Protein AF-A0A3B1IM05-F1 (afdb_monomer)

InterPro domains:
  IPR001400 Somatotropin/prolactin [PF00103] (15-111)
  IPR001400 Somatotropin/prolactin [PR00836] (66-79)
  IPR001400 Somatotropin/prolactin [PR00836] (88-106)
  IPR001400 Somatotropin/prolactin [PR00836] (157-173)
  IPR001400 Somatotropin/prolactin [PTHR11417] (13-173)
  IPR009079 Four-helical cytokine-like, core [G3DSA:1.20.1250.10] (10-176)
  IPR009079 Four-helical cytokine-like, core [SSF47266] (5-173)
  IPR018116 Somatotropin hormone, conserved site [PS00266] (66-99)

Foldseek 3Di:
DVVVVVVVVVVVVVVLVVVLVVLVVVLVVLLVVLLVVLVVLLVVLLVPDDPVRNVVLVVCQVPDDALLNPQDADQDPVSLVVDDPLRLLLSLLVLLVLCLVLCCLRPVNPPNNVSSVVSSVSSVVSNVSVVPDDDDPPPSPDDDPSPRPVPLVVPDDDSSSSNNNSSSSSNCCSVGGNVSD

Organism: Astyanax mexicanus (NCBI:txid7994)

Nearest PDB structures (foldseek):
  5gw9-assembly1_A  TM=5.524E-01  e=8.030E-02  Homo sapiens
  1emr-assembly1_A  TM=4.635E-01  e=9.723E-02  Homo sapiens
  1pvh-assembly2_D  TM=4.546E-01  e=8.030E-02  Homo sapiens
  1lki-assembly1_A  TM=4.323E-01  e=1.426E-01  Mus musculus
  1bgc-assembly1_A  TM=3.630E-01  e=1.495E-01  Bos taurus

Radius of gyration: 19.72 Å; Cα contacts (8 Å, |Δi|>4): 119; chains: 1; bounding box: 47×28×65 Å

Sequence (181 aa):
MLLSVVVATLYVSQGSTSENQRLFNNAVIRVQHLHQLAAKMITEFEERLLPDERRQLSKIFPLSFCNSDSIEAPTGKDETQKSSVLQLLYISYRLIESWEHPSRNLGNLNQITEKLADLKLGISVLIDGCQDGQLTVNDVNDSLPLPFEDFYQTLGGKHLRKSFRLLACFQKDEATRWKPI

Structure (mmCIF, N/CA/C/O backbone):
data_AF-A0A3B1IM05-F1
#
_entry.id   AF-A0A3B1IM05-F1
#
loop_
_atom_site.group_PDB
_atom_site.id
_atom_site.type_symbol
_atom_site.label_atom_id
_atom_site.label_alt_id
_atom_site.label_comp_id
_atom_site.label_asym_id
_atom_site.label_entity_id
_atom_site.label_seq_id
_atom_site.pdbx_PDB_ins_code
_atom_site.Cartn_x
_atom_site.Cartn_y
_atom_site.Cartn_z
_atom_site.occupancy
_atom_site.B_iso_or_equiv
_atom_site.auth_seq_id
_atom_site.auth_comp_id
_atom_site.auth_asym_id
_atom_site.auth_atom_id
_atom_site.pdbx_PDB_model_num
ATOM 1 N N . MET A 1 1 ? 25.075 -3.605 -42.545 1.00 53.75 1 MET A N 1
ATOM 2 C CA . MET A 1 1 ? 25.161 -4.445 -41.330 1.00 53.75 1 MET A CA 1
ATOM 3 C C . MET A 1 1 ? 25.240 -3.584 -40.069 1.00 53.75 1 MET A C 1
ATOM 5 O O . MET A 1 1 ? 24.251 -3.541 -39.359 1.00 53.75 1 MET A O 1
ATOM 9 N N . LEU A 1 2 ? 26.320 -2.826 -39.822 1.00 39.31 2 LEU A N 1
ATOM 10 C CA . LEU A 1 2 ? 26.485 -2.026 -38.586 1.00 39.31 2 LEU A CA 1
ATOM 11 C C . LEU A 1 2 ? 25.409 -0.940 -38.372 1.00 39.31 2 LEU A C 1
ATOM 13 O O . LEU A 1 2 ? 24.848 -0.856 -37.288 1.00 39.31 2 LEU A O 1
ATOM 17 N N . LEU A 1 3 ? 25.047 -0.173 -39.408 1.00 38.47 3 LEU A N 1
ATOM 18 C CA . LEU A 1 3 ? 23.969 0.829 -39.321 1.00 38.47 3 LEU A CA 1
ATOM 19 C C . LEU A 1 3 ? 22.598 0.213 -38.994 1.00 38.47 3 LEU A C 1
ATOM 21 O O . LEU A 1 3 ? 21.836 0.784 -38.225 1.00 38.47 3 LEU A O 1
ATOM 25 N N . SER A 1 4 ? 22.299 -0.967 -39.541 1.00 43.53 4 SER A N 1
ATOM 26 C CA . SER A 1 4 ? 21.036 -1.676 -39.299 1.00 43.53 4 SER A CA 1
ATOM 27 C C . SER A 1 4 ? 20.938 -2.189 -37.861 1.00 43.53 4 SER A C 1
ATOM 29 O O . SER A 1 4 ? 19.866 -2.136 -37.272 1.00 43.53 4 SER A O 1
ATOM 31 N N . VAL A 1 5 ? 22.061 -2.631 -37.286 1.00 44.84 5 VAL A N 1
ATOM 32 C CA . VAL A 1 5 ? 22.140 -3.064 -35.884 1.00 44.84 5 VAL A CA 1
ATOM 33 C C . VAL A 1 5 ? 21.990 -1.871 -34.942 1.00 44.84 5 VAL A C 1
ATOM 35 O O . VAL A 1 5 ? 21.213 -1.959 -34.003 1.00 44.84 5 VAL A O 1
ATOM 38 N N . VAL A 1 6 ? 22.640 -0.736 -35.229 1.00 48.06 6 VAL A N 1
ATOM 39 C CA . VAL A 1 6 ? 22.535 0.483 -34.404 1.00 48.06 6 VAL A CA 1
ATOM 40 C C . VAL A 1 6 ? 21.110 1.043 -34.404 1.00 48.06 6 VAL A C 1
ATOM 42 O O . VAL A 1 6 ? 20.571 1.374 -33.348 1.00 48.06 6 VAL A O 1
ATOM 45 N N . VAL A 1 7 ? 20.462 1.099 -35.570 1.00 54.84 7 VAL A N 1
ATOM 46 C CA . VAL A 1 7 ? 19.061 1.530 -35.678 1.00 54.84 7 VAL A CA 1
ATOM 47 C C . VAL A 1 7 ? 18.142 0.552 -34.944 1.00 54.84 7 VAL A C 1
ATOM 49 O O . VAL A 1 7 ? 17.298 0.996 -34.173 1.00 54.84 7 VAL A O 1
ATOM 52 N N . ALA A 1 8 ? 18.343 -0.762 -35.088 1.00 46.97 8 ALA A N 1
ATOM 53 C CA . ALA A 1 8 ? 17.577 -1.757 -34.339 1.00 46.97 8 ALA A CA 1
ATOM 54 C C . ALA A 1 8 ? 17.760 -1.603 -32.820 1.00 46.97 8 ALA A C 1
ATOM 56 O O . ALA A 1 8 ? 16.773 -1.611 -32.094 1.00 46.97 8 ALA A O 1
ATOM 57 N N . THR A 1 9 ? 18.982 -1.371 -32.331 1.00 50.50 9 THR A N 1
ATOM 58 C CA . THR A 1 9 ? 19.233 -1.151 -30.897 1.00 50.50 9 THR A CA 1
ATOM 59 C C . THR A 1 9 ? 18.612 0.141 -30.369 1.00 50.50 9 THR A C 1
ATOM 61 O O . THR A 1 9 ? 18.147 0.152 -29.236 1.00 50.50 9 THR A O 1
ATOM 64 N N . LEU A 1 10 ? 18.550 1.207 -31.177 1.00 49.03 10 LEU A N 1
ATOM 65 C CA . LEU A 1 10 ? 17.905 2.470 -30.796 1.00 49.03 10 LEU A CA 1
ATOM 66 C C . LEU A 1 10 ? 16.374 2.358 -30.786 1.00 49.03 10 LEU A C 1
ATOM 68 O O . LEU A 1 10 ? 15.727 2.874 -29.882 1.00 49.03 10 LEU A O 1
ATOM 72 N N . TYR A 1 11 ? 15.785 1.650 -31.753 1.00 50.34 11 TYR A N 1
ATOM 73 C CA . TYR A 1 11 ? 14.345 1.374 -31.754 1.00 50.34 11 TYR A CA 1
ATOM 74 C C . TYR A 1 11 ? 13.941 0.454 -30.599 1.00 50.34 11 TYR A C 1
ATOM 76 O O . TYR A 1 11 ? 12.918 0.688 -29.959 1.00 50.34 11 TYR A O 1
ATOM 84 N N . VAL A 1 12 ? 14.752 -0.566 -30.303 1.00 57.84 12 VAL A N 1
ATOM 85 C CA . VAL A 1 12 ? 14.528 -1.475 -29.172 1.00 57.84 12 VAL A CA 1
ATOM 86 C C . VAL A 1 12 ? 14.681 -0.740 -27.840 1.00 57.84 12 VAL A C 1
ATOM 88 O O . VAL A 1 12 ? 13.836 -0.917 -26.969 1.00 57.84 12 VAL A O 1
ATOM 91 N N . SER A 1 13 ? 15.682 0.135 -27.684 1.00 58.09 13 SER A N 1
ATOM 92 C CA . SER A 1 13 ? 15.862 0.913 -26.449 1.00 58.09 13 SER A CA 1
ATOM 93 C C . SER A 1 13 ? 14.777 1.976 -26.249 1.00 58.09 13 SER A C 1
ATOM 95 O O . SER A 1 13 ? 14.333 2.210 -25.125 1.00 58.09 13 SER A O 1
ATOM 97 N N . GLN A 1 14 ? 14.292 2.598 -27.326 1.00 59.00 14 GLN A N 1
ATOM 98 C CA . GLN A 1 14 ? 13.177 3.543 -27.262 1.00 59.00 14 GLN A CA 1
ATOM 99 C C . GLN A 1 14 ? 11.843 2.827 -26.978 1.00 59.00 14 GLN A C 1
ATOM 101 O O . GLN A 1 14 ? 11.026 3.332 -26.205 1.00 59.00 14 GLN A O 1
ATOM 106 N N . GLY A 1 15 ? 11.649 1.628 -27.541 1.00 60.12 15 GLY A N 1
ATOM 107 C CA . GLY A 1 15 ? 10.513 0.750 -27.254 1.00 60.12 15 GLY A CA 1
ATOM 108 C C . GLY A 1 15 ? 10.487 0.265 -25.802 1.00 60.12 15 GLY A C 1
ATOM 109 O O . GLY A 1 15 ? 9.459 0.404 -25.141 1.00 60.12 15 GLY A O 1
ATOM 110 N N . SER A 1 16 ? 11.622 -0.208 -25.272 1.00 60.66 16 SER A N 1
ATOM 111 C CA . SER A 1 16 ? 11.729 -0.658 -23.876 1.00 60.66 16 SER A CA 1
ATOM 112 C C . SER A 1 16 ? 11.541 0.490 -22.879 1.00 60.66 16 SER A C 1
ATOM 114 O O . SER A 1 16 ? 10.850 0.332 -21.875 1.00 60.66 16 SER A O 1
ATOM 116 N N . THR A 1 17 ? 12.060 1.684 -23.187 1.00 65.50 17 THR A N 1
ATOM 117 C CA . THR A 1 17 ? 11.857 2.885 -22.357 1.00 65.50 17 THR A CA 1
ATOM 118 C C . THR A 1 17 ? 10.376 3.283 -22.301 1.00 65.50 17 THR A C 1
ATOM 120 O O . THR A 1 17 ? 9.851 3.571 -21.224 1.00 65.50 17 THR A O 1
ATOM 123 N N . SER A 1 18 ? 9.674 3.248 -23.440 1.00 74.56 18 SER A N 1
ATOM 124 C CA . SER A 1 18 ? 8.236 3.544 -23.507 1.00 74.56 18 SER A CA 1
ATOM 125 C C . SER A 1 18 ? 7.380 2.497 -22.786 1.00 74.56 18 SER A C 1
ATOM 127 O O . SER A 1 18 ? 6.341 2.838 -22.217 1.00 74.56 18 SER A O 1
ATOM 129 N N . GLU A 1 19 ? 7.776 1.226 -22.824 1.00 79.81 19 GLU A N 1
ATOM 130 C CA . GLU A 1 19 ? 7.061 0.142 -22.153 1.00 79.81 19 GLU A CA 1
ATOM 131 C C . GLU A 1 19 ? 7.246 0.180 -20.633 1.00 79.81 19 GLU A C 1
ATOM 133 O O . GLU A 1 19 ? 6.253 0.127 -19.904 1.00 79.81 19 GLU A O 1
ATOM 138 N N . ASN A 1 20 ? 8.475 0.382 -20.155 1.00 78.62 20 ASN A N 1
ATOM 139 C CA . ASN A 1 20 ? 8.764 0.554 -18.732 1.00 78.62 20 ASN A CA 1
ATOM 140 C C . ASN A 1 20 ? 7.993 1.745 -18.156 1.00 78.62 20 ASN A C 1
ATOM 142 O O . ASN A 1 20 ? 7.348 1.617 -17.119 1.00 78.62 20 ASN A O 1
ATOM 146 N N . GLN A 1 21 ? 7.955 2.879 -18.862 1.00 82.75 21 GLN A N 1
ATOM 147 C CA . GLN A 1 21 ? 7.167 4.039 -18.438 1.00 82.75 21 GLN A CA 1
ATOM 148 C C . GLN A 1 21 ? 5.666 3.717 -18.318 1.00 82.75 21 GLN A C 1
ATOM 150 O O . GLN A 1 21 ? 5.006 4.157 -17.376 1.00 82.75 21 GLN A O 1
ATOM 155 N N . ARG A 1 22 ? 5.112 2.924 -19.244 1.00 87.56 22 ARG A N 1
ATOM 156 C CA . ARG A 1 22 ? 3.717 2.465 -19.170 1.00 87.56 22 ARG A CA 1
ATOM 157 C C . ARG A 1 22 ? 3.486 1.557 -17.959 1.00 87.56 22 ARG A C 1
ATOM 159 O O . ARG A 1 22 ? 2.476 1.714 -17.277 1.00 87.56 22 ARG A O 1
ATOM 166 N N . LEU A 1 23 ? 4.400 0.627 -17.690 1.00 86.75 23 LEU A N 1
ATOM 167 C CA . LEU A 1 23 ? 4.325 -0.274 -16.537 1.00 86.75 23 LEU A CA 1
ATOM 168 C C . LEU A 1 23 ? 4.406 0.495 -15.210 1.00 86.75 23 LEU A C 1
ATOM 170 O O . LEU A 1 23 ? 3.589 0.246 -14.325 1.00 86.75 23 LEU A O 1
ATOM 174 N N . PHE A 1 24 ? 5.296 1.486 -15.109 1.00 86.00 24 PHE A N 1
ATOM 175 C CA . PHE A 1 24 ? 5.368 2.399 -13.964 1.00 86.00 24 PHE A CA 1
ATOM 176 C C . PHE A 1 24 ? 4.048 3.144 -13.755 1.00 86.00 24 PHE A C 1
ATOM 178 O O . PHE A 1 24 ? 3.482 3.096 -12.667 1.00 86.00 24 PHE A O 1
ATOM 185 N N . ASN A 1 25 ? 3.493 3.754 -14.806 1.00 86.94 25 ASN A N 1
ATOM 186 C CA . ASN A 1 25 ? 2.205 4.447 -14.709 1.00 86.94 25 ASN A CA 1
ATOM 187 C C . ASN A 1 25 ? 1.072 3.512 -14.252 1.00 86.94 25 ASN A C 1
ATOM 189 O O . ASN A 1 25 ? 0.220 3.907 -13.458 1.00 86.94 25 ASN A O 1
ATOM 193 N N . ASN A 1 26 ? 1.063 2.263 -14.720 1.00 89.31 26 ASN A N 1
ATOM 194 C CA . ASN A 1 26 ? 0.088 1.272 -14.271 1.00 89.31 26 ASN A CA 1
ATOM 195 C C . ASN A 1 26 ? 0.264 0.934 -12.782 1.00 89.31 26 ASN A C 1
ATOM 197 O O . ASN A 1 26 ? -0.736 0.822 -12.072 1.00 89.31 26 ASN A O 1
ATOM 201 N N . ALA A 1 27 ? 1.503 0.794 -12.303 1.00 87.56 27 ALA A N 1
ATOM 202 C CA . ALA A 1 27 ? 1.796 0.572 -10.888 1.00 87.56 27 ALA A CA 1
ATOM 203 C C . ALA A 1 27 ? 1.311 1.749 -10.022 1.00 87.56 27 ALA A C 1
ATOM 205 O O . ALA A 1 27 ? 0.588 1.520 -9.052 1.00 87.56 27 ALA A O 1
ATOM 206 N N . VAL A 1 28 ? 1.584 2.993 -10.438 1.00 85.81 28 VAL A N 1
ATOM 207 C CA . VAL A 1 28 ? 1.085 4.219 -9.784 1.00 85.81 28 VAL A CA 1
ATOM 208 C C . VAL A 1 28 ? -0.438 4.194 -9.656 1.00 85.81 28 VAL A C 1
ATOM 210 O O . VAL A 1 28 ? -0.983 4.401 -8.574 1.00 85.81 28 VAL A O 1
ATOM 213 N N . ILE A 1 29 ? -1.152 3.910 -10.750 1.00 87.38 29 ILE A N 1
ATOM 214 C CA . ILE A 1 29 ? -2.623 3.871 -10.754 1.00 87.38 29 ILE A CA 1
ATOM 215 C C . ILE A 1 29 ? -3.147 2.791 -9.793 1.00 87.38 29 ILE A C 1
ATOM 217 O O . ILE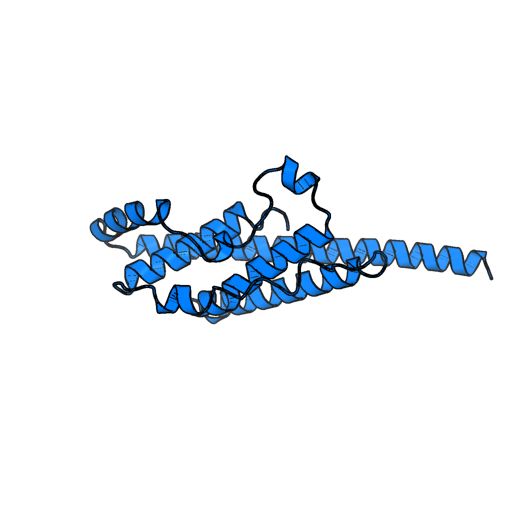 A 1 29 ? -4.119 3.010 -9.068 1.00 87.38 29 ILE A O 1
ATOM 221 N N . ARG A 1 30 ? -2.505 1.618 -9.756 1.00 88.38 30 ARG A N 1
ATOM 222 C CA . ARG A 1 30 ? -2.880 0.515 -8.855 1.00 88.38 30 ARG A CA 1
ATOM 223 C C . ARG A 1 30 ? -2.686 0.893 -7.385 1.00 88.38 30 ARG A C 1
ATOM 225 O O . ARG A 1 30 ? -3.593 0.650 -6.589 1.00 88.38 30 ARG A O 1
ATOM 232 N N . VAL A 1 31 ? -1.570 1.540 -7.048 1.00 85.75 31 VAL A N 1
ATOM 233 C CA . VAL A 1 31 ? -1.307 2.095 -5.708 1.00 85.75 31 VAL A CA 1
ATOM 234 C C . VAL A 1 31 ? -2.352 3.146 -5.342 1.00 85.75 31 VAL A C 1
ATOM 236 O O . VAL A 1 31 ? -2.938 3.088 -4.267 1.00 85.75 31 VAL A O 1
ATOM 239 N N . GLN A 1 32 ? -2.679 4.065 -6.252 1.00 84.50 32 GLN A N 1
ATOM 240 C CA . GLN A 1 32 ? -3.711 5.078 -6.004 1.00 84.50 32 GLN A CA 1
ATOM 241 C C . GLN A 1 32 ? -5.081 4.456 -5.702 1.00 84.50 32 GLN A C 1
ATOM 243 O O . GLN A 1 32 ? -5.783 4.912 -4.797 1.00 84.50 32 GLN A O 1
ATOM 248 N N . HIS A 1 33 ? -5.463 3.395 -6.417 1.00 86.88 33 HIS A N 1
ATOM 249 C CA . HIS A 1 33 ? -6.698 2.666 -6.127 1.00 86.88 33 HIS A CA 1
ATOM 250 C C . HIS A 1 33 ? -6.670 1.978 -4.757 1.00 86.88 33 HIS A C 1
ATOM 252 O O . HIS A 1 33 ? -7.685 1.978 -4.058 1.00 86.88 33 HIS A O 1
ATOM 258 N N . LEU A 1 34 ? -5.536 1.393 -4.368 1.00 86.19 34 LEU A N 1
ATOM 259 C CA . LEU A 1 34 ? -5.364 0.780 -3.052 1.00 86.19 34 LEU A CA 1
ATOM 260 C C . LEU A 1 34 ? -5.444 1.827 -1.931 1.00 86.19 34 LEU A C 1
ATOM 262 O O . LEU A 1 34 ? -6.204 1.636 -0.981 1.00 86.19 34 LEU A O 1
ATOM 266 N N . HIS A 1 35 ? -4.816 2.989 -2.113 1.00 84.12 35 HIS A N 1
ATOM 267 C CA . HIS A 1 35 ? -4.911 4.124 -1.197 1.00 84.12 35 HIS A CA 1
ATOM 268 C C . HIS A 1 35 ? -6.359 4.597 -0.992 1.00 84.12 35 HIS A C 1
ATOM 270 O O . HIS A 1 35 ? -6.818 4.766 0.142 1.00 84.12 35 HIS A O 1
ATOM 276 N N . GLN A 1 36 ? -7.112 4.775 -2.083 1.00 85.81 36 GLN A N 1
ATOM 277 C CA . GLN A 1 36 ? -8.528 5.154 -2.019 1.00 85.81 36 GLN A CA 1
ATOM 278 C C . GLN A 1 36 ? -9.369 4.093 -1.301 1.00 85.81 36 GLN A C 1
ATOM 280 O O . GLN A 1 36 ? -10.239 4.428 -0.494 1.00 85.81 36 GLN A O 1
ATOM 285 N N . LEU A 1 37 ? -9.099 2.812 -1.565 1.00 86.69 37 LEU A N 1
ATOM 286 C CA . LEU A 1 37 ? -9.786 1.705 -0.910 1.00 86.69 37 LEU A CA 1
ATOM 287 C C . LEU A 1 37 ? -9.478 1.670 0.594 1.00 86.69 37 LEU A C 1
ATOM 289 O O . LEU A 1 37 ? -10.399 1.518 1.393 1.00 86.69 37 LEU A O 1
ATOM 293 N N . ALA A 1 38 ? -8.219 1.869 0.991 1.00 83.56 38 ALA A N 1
ATOM 294 C CA . ALA A 1 38 ? -7.799 1.942 2.389 1.00 83.56 38 ALA A CA 1
ATOM 295 C C . ALA A 1 38 ? -8.518 3.066 3.144 1.00 83.56 38 ALA A C 1
ATOM 297 O O . ALA A 1 38 ? -9.098 2.826 4.206 1.00 83.56 38 ALA A O 1
ATOM 298 N N . ALA A 1 39 ? -8.539 4.271 2.563 1.00 84.50 39 ALA A N 1
ATOM 299 C CA . ALA A 1 39 ? -9.241 5.424 3.119 1.00 84.50 39 ALA A CA 1
ATOM 300 C C . ALA A 1 39 ? -10.748 5.158 3.267 1.00 84.50 39 ALA A C 1
ATOM 302 O O . ALA A 1 39 ? -11.329 5.425 4.315 1.00 84.50 39 ALA A O 1
ATOM 303 N N . LYS A 1 40 ? -11.378 4.559 2.252 1.00 86.69 40 LYS A N 1
ATOM 304 C CA . LYS A 1 40 ? -12.796 4.191 2.314 1.00 86.69 40 LYS A CA 1
ATOM 305 C C . LYS A 1 40 ? -13.079 3.191 3.439 1.00 86.69 40 LYS A C 1
ATOM 307 O O . LYS A 1 40 ? -14.009 3.390 4.214 1.00 86.69 40 LYS A O 1
ATOM 312 N N . MET A 1 41 ? -12.268 2.141 3.564 1.00 84.81 41 MET A N 1
ATOM 313 C CA . MET A 1 41 ? -12.489 1.093 4.563 1.00 84.81 41 MET A CA 1
ATOM 314 C C . MET A 1 41 ? -12.343 1.583 6.001 1.00 84.81 41 MET A C 1
ATOM 316 O O . MET A 1 41 ? -13.119 1.163 6.859 1.00 84.81 41 MET A O 1
ATOM 320 N N . ILE A 1 42 ? -11.357 2.441 6.287 1.00 83.44 42 ILE A N 1
ATOM 321 C CA . ILE A 1 42 ? -11.209 2.995 7.637 1.00 83.44 42 ILE A CA 1
ATOM 322 C C . ILE A 1 42 ? -12.387 3.918 7.967 1.00 83.44 42 ILE A C 1
ATOM 324 O O . ILE A 1 42 ? -12.929 3.822 9.063 1.00 83.44 42 ILE A O 1
ATOM 328 N N . THR A 1 43 ? -12.854 4.731 7.011 1.00 86.62 43 THR A N 1
ATOM 329 C CA . THR A 1 43 ? -14.028 5.592 7.199 1.00 86.62 43 THR A CA 1
ATOM 330 C C . THR A 1 43 ? -15.283 4.762 7.473 1.00 86.62 43 THR A C 1
ATOM 332 O O . THR A 1 43 ? -15.928 4.967 8.497 1.00 86.62 43 THR A O 1
ATOM 335 N N . GLU A 1 44 ? -15.576 3.753 6.646 1.00 87.50 44 GLU A N 1
ATOM 336 C CA . GLU A 1 44 ? -16.719 2.844 6.845 1.00 87.50 44 GLU A CA 1
ATOM 337 C C . GLU A 1 44 ? -16.615 2.035 8.149 1.00 87.50 44 GLU A C 1
ATOM 339 O O . GLU A 1 44 ? -17.617 1.634 8.749 1.00 87.50 44 GLU A O 1
ATOM 344 N N . PHE A 1 45 ? -15.398 1.727 8.600 1.00 85.38 45 PHE A N 1
ATOM 345 C CA . PHE A 1 45 ? -15.185 1.103 9.899 1.00 85.38 45 PHE A CA 1
ATOM 346 C C . PHE A 1 45 ? -15.515 2.075 11.033 1.00 85.38 45 PHE A C 1
ATOM 348 O O . PHE A 1 45 ? -16.284 1.716 11.921 1.00 85.38 45 PHE A O 1
ATOM 355 N N . GLU A 1 46 ? -14.988 3.300 10.992 1.00 85.62 46 GLU A N 1
ATOM 356 C CA . GLU A 1 46 ? -15.207 4.313 12.024 1.00 85.62 46 GLU A CA 1
ATOM 357 C C . GLU A 1 46 ? -16.663 4.776 12.139 1.00 85.62 46 GLU A C 1
ATOM 359 O O . GLU A 1 46 ? -17.118 5.073 13.243 1.00 85.62 46 GLU A O 1
ATOM 364 N N . GLU A 1 47 ? -17.402 4.823 11.031 1.00 89.50 47 GLU A N 1
ATOM 365 C CA . GLU A 1 47 ? -18.829 5.172 11.008 1.00 89.50 47 GLU A CA 1
ATOM 366 C C . GLU A 1 47 ? -19.714 4.138 11.713 1.00 89.50 47 GLU A C 1
ATOM 368 O O . GLU A 1 47 ? -20.785 4.479 12.212 1.00 89.50 47 GLU A O 1
ATOM 373 N N . ARG A 1 48 ? -19.263 2.881 11.797 1.00 87.50 48 ARG A N 1
ATOM 374 C CA . ARG A 1 48 ? -19.976 1.801 12.498 1.00 87.50 48 ARG A CA 1
ATOM 375 C C . ARG A 1 48 ? -19.665 1.735 13.993 1.00 87.50 48 ARG A C 1
ATOM 377 O O . ARG A 1 48 ? -20.308 0.964 14.702 1.00 87.50 48 ARG A O 1
ATOM 384 N N . LEU A 1 49 ? -18.681 2.498 14.469 1.00 86.75 49 LEU A N 1
ATOM 385 C CA . LEU A 1 49 ? -18.281 2.504 15.874 1.00 86.75 49 LEU A CA 1
ATOM 386 C C . LEU A 1 49 ? -19.256 3.305 16.731 1.00 86.75 49 LEU A C 1
ATOM 388 O O . LEU A 1 49 ? -19.680 4.403 16.363 1.00 86.75 49 LEU A O 1
ATOM 392 N N . LEU A 1 50 ? -19.509 2.821 17.947 1.00 89.50 50 LEU A N 1
ATOM 393 C CA . LEU A 1 50 ? -20.136 3.649 18.972 1.00 89.50 50 LEU A CA 1
ATOM 394 C C . LEU A 1 50 ? -19.184 4.792 19.385 1.00 89.50 50 LEU A C 1
ATOM 396 O O . LEU A 1 50 ? -17.959 4.621 19.351 1.00 89.50 50 LEU A O 1
ATOM 400 N N . PRO A 1 51 ? -19.700 5.950 19.844 1.00 87.81 51 PRO A N 1
ATOM 401 C CA . PRO A 1 51 ? -18.866 7.091 20.241 1.00 87.81 51 PRO A CA 1
ATOM 402 C C . PRO A 1 51 ? -17.766 6.742 21.258 1.00 87.81 51 PRO A C 1
ATOM 404 O O . PRO A 1 51 ? -16.628 7.205 21.136 1.00 87.81 51 PRO A O 1
ATOM 407 N N . ASP A 1 52 ? -18.075 5.875 22.225 1.00 87.06 52 ASP A N 1
ATOM 408 C CA . A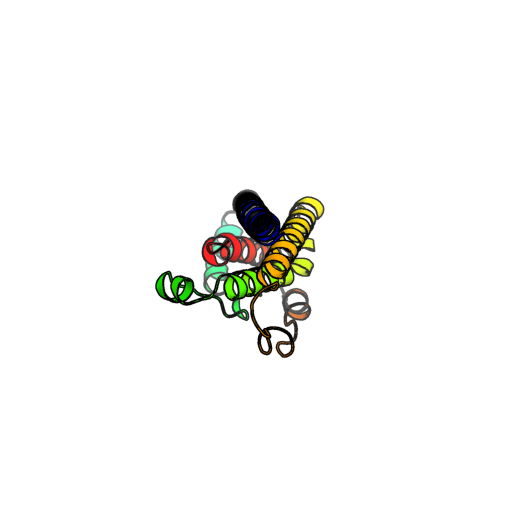SP A 1 52 ? -17.114 5.423 23.235 1.00 87.06 52 ASP A CA 1
ATOM 409 C C . ASP A 1 52 ? -16.023 4.516 22.653 1.00 87.06 52 ASP A C 1
ATOM 411 O O . ASP A 1 52 ? -14.856 4.632 23.033 1.00 87.06 52 ASP A O 1
ATOM 415 N N . GLU A 1 53 ? -16.367 3.652 21.695 1.00 87.25 53 GLU A N 1
ATOM 416 C CA . GLU A 1 53 ? -15.401 2.799 20.995 1.00 87.25 53 GLU A CA 1
ATOM 417 C C . GLU A 1 53 ? -14.453 3.649 20.150 1.00 87.25 53 GLU A C 1
ATOM 419 O O . GLU A 1 53 ? -13.235 3.471 20.217 1.00 87.25 53 GLU A O 1
ATOM 424 N N . ARG A 1 54 ? -14.990 4.644 19.432 1.00 84.31 54 ARG A N 1
ATOM 425 C CA . ARG A 1 54 ? -14.196 5.588 18.637 1.00 84.31 54 ARG A CA 1
ATOM 426 C C . ARG A 1 54 ? -13.205 6.365 19.504 1.00 84.31 54 ARG A C 1
ATOM 428 O O . ARG A 1 54 ? -12.033 6.481 19.147 1.00 84.31 54 ARG A O 1
ATOM 435 N N . ARG A 1 55 ? -13.635 6.835 20.683 1.00 84.25 55 ARG A N 1
ATOM 436 C CA . ARG A 1 55 ? -12.772 7.543 21.649 1.00 84.25 55 ARG A CA 1
ATOM 437 C C . ARG A 1 55 ? -11.680 6.651 22.247 1.00 84.25 55 ARG A C 1
ATOM 439 O O . ARG A 1 55 ? -10.615 7.152 22.606 1.00 84.25 55 ARG A O 1
ATOM 446 N N . GLN A 1 56 ? -11.940 5.356 22.412 1.00 83.00 56 GLN A N 1
ATOM 447 C CA . GLN A 1 56 ? -10.940 4.404 22.903 1.00 83.00 56 GLN A CA 1
ATOM 448 C C . GLN A 1 56 ? -9.924 4.042 21.816 1.00 83.00 56 GLN A C 1
ATOM 450 O O . GLN A 1 56 ? -8.723 4.022 22.085 1.00 83.00 56 GLN A O 1
ATOM 455 N N . LEU A 1 57 ? -10.388 3.793 20.590 1.00 79.88 57 LEU A N 1
ATOM 456 C CA . LEU A 1 57 ? -9.547 3.384 19.464 1.00 79.88 57 LEU A CA 1
ATOM 457 C C . LEU A 1 57 ? -8.631 4.509 18.966 1.00 79.88 57 LEU A C 1
ATOM 459 O O . LEU A 1 57 ? -7.456 4.249 18.703 1.00 79.88 57 LEU A O 1
ATOM 463 N N . SER A 1 58 ? -9.098 5.763 18.951 1.00 76.00 58 SER A N 1
ATOM 464 C CA . SER A 1 58 ? -8.277 6.919 18.552 1.00 76.00 58 SER A CA 1
ATOM 465 C C . SER A 1 58 ? -7.033 7.127 19.425 1.00 76.00 58 SER A C 1
ATOM 467 O O . SER A 1 58 ? -6.028 7.657 18.959 1.00 76.00 58 SER A O 1
ATOM 469 N N . LYS A 1 59 ? -7.057 6.656 20.678 1.00 74.69 59 LYS A N 1
ATOM 470 C CA . LYS A 1 59 ? -5.904 6.701 21.593 1.00 74.69 59 LYS A CA 1
ATOM 471 C C . LYS A 1 59 ? -4.876 5.599 21.337 1.00 74.69 59 LYS A C 1
ATOM 473 O O . LYS A 1 59 ? -3.746 5.705 21.798 1.00 74.69 59 LYS A O 1
ATOM 478 N N . ILE A 1 60 ? -5.269 4.522 20.657 1.00 67.06 60 ILE A N 1
ATOM 479 C CA . ILE A 1 60 ? -4.437 3.327 20.460 1.00 67.06 60 ILE A CA 1
ATOM 480 C C . ILE A 1 60 ? -3.566 3.464 19.209 1.00 67.06 60 ILE A C 1
ATOM 482 O O . ILE A 1 60 ? -2.443 2.965 19.197 1.00 67.06 60 ILE A O 1
ATOM 486 N N . PHE A 1 61 ? -4.065 4.137 18.171 1.00 65.81 61 PHE A N 1
ATOM 487 C CA . PHE A 1 61 ? -3.380 4.200 16.880 1.00 65.81 61 PHE A CA 1
ATOM 488 C C . PHE A 1 61 ? -2.017 4.915 16.885 1.00 65.81 61 PHE A C 1
ATOM 490 O O . PHE A 1 61 ? -1.079 4.373 16.305 1.00 65.81 61 PHE A O 1
ATOM 497 N N . PRO A 1 62 ? -1.820 6.049 17.586 1.00 60.97 62 PRO A N 1
ATOM 498 C CA . PRO A 1 62 ? -0.508 6.703 17.638 1.00 60.97 62 PRO A CA 1
ATOM 499 C C . PRO A 1 62 ? 0.611 5.821 18.221 1.00 60.97 62 PRO A C 1
ATOM 501 O O . PRO A 1 62 ? 1.784 6.147 18.088 1.00 60.97 62 PRO A O 1
ATOM 504 N N . LEU A 1 63 ? 0.251 4.716 18.883 1.00 56.00 63 LEU A N 1
ATOM 505 C CA . LEU A 1 63 ? 1.157 3.804 19.580 1.00 56.00 63 LEU A CA 1
ATOM 506 C C . LEU A 1 63 ? 1.320 2.454 18.861 1.00 56.00 63 LEU A C 1
ATOM 508 O O . LEU A 1 63 ? 2.021 1.575 19.365 1.00 56.00 63 LEU A O 1
ATOM 512 N N . SER A 1 64 ? 0.647 2.229 17.727 1.00 65.06 64 SER A N 1
ATOM 513 C CA . SER A 1 64 ? 0.703 0.937 17.041 1.00 65.06 64 SER A CA 1
ATOM 514 C C . SER A 1 64 ? 1.868 0.853 16.061 1.00 65.06 64 SER A C 1
ATOM 516 O O . SER A 1 64 ? 1.867 1.524 15.034 1.00 65.06 64 SER A O 1
ATOM 518 N N . PHE A 1 65 ? 2.804 -0.051 16.351 1.00 72.75 65 PHE A N 1
ATOM 519 C CA . PHE A 1 65 ? 3.756 -0.587 15.374 1.00 72.75 65 PHE A CA 1
ATOM 520 C C . PHE A 1 65 ? 2.998 -1.366 14.289 1.00 72.75 65 PHE A C 1
ATOM 522 O O . PHE A 1 65 ? 2.084 -2.127 14.636 1.00 72.75 65 PHE A O 1
ATOM 529 N N . CYS A 1 66 ? 3.352 -1.170 13.024 1.00 79.50 66 CYS A N 1
ATOM 530 C CA . CYS A 1 66 ? 2.825 -1.877 11.856 1.00 79.50 66 CYS A CA 1
ATOM 531 C C . CYS A 1 66 ? 3.867 -2.857 11.309 1.00 79.50 66 CYS A C 1
ATOM 533 O O . CYS A 1 66 ? 5.051 -2.711 11.572 1.00 79.50 66 CYS A O 1
ATOM 535 N N . ASN A 1 67 ? 3.451 -3.858 10.536 1.00 72.50 67 ASN A N 1
ATOM 536 C CA . ASN A 1 67 ? 4.378 -4.870 10.007 1.00 72.50 67 ASN A CA 1
ATOM 537 C C . ASN A 1 67 ? 5.450 -4.266 9.112 1.00 72.50 67 ASN A C 1
ATOM 539 O O . ASN A 1 67 ? 6.627 -4.563 9.261 1.00 72.50 67 ASN A O 1
ATOM 543 N N . SER A 1 68 ? 5.052 -3.329 8.265 1.00 77.00 68 SER A N 1
ATOM 544 C CA . SER A 1 68 ? 5.964 -2.533 7.455 1.00 77.00 68 SER A CA 1
ATOM 545 C C . SER A 1 68 ? 7.014 -1.759 8.255 1.00 77.00 68 SER A C 1
ATOM 547 O O . SER A 1 68 ? 8.012 -1.348 7.672 1.00 77.00 68 SER A O 1
ATOM 549 N N . ASP A 1 69 ? 6.829 -1.533 9.564 1.00 79.19 69 ASP A N 1
ATOM 550 C CA . ASP A 1 69 ? 7.753 -0.725 10.360 1.00 79.19 69 ASP A CA 1
ATOM 551 C C . ASP A 1 69 ? 9.118 -1.397 10.557 1.00 79.19 69 ASP A C 1
ATOM 553 O O . ASP A 1 69 ? 10.084 -0.694 10.839 1.00 79.19 69 ASP A O 1
ATOM 557 N N . SER A 1 70 ? 9.234 -2.711 10.327 1.00 75.88 70 SER A N 1
ATOM 558 C CA . SER A 1 70 ? 10.528 -3.407 10.272 1.00 75.88 70 SER A CA 1
ATOM 559 C C . SER A 1 70 ? 11.227 -3.313 8.911 1.00 75.88 70 SER A C 1
ATOM 561 O O . SER A 1 70 ? 12.354 -3.780 8.781 1.00 75.88 70 SER A O 1
ATOM 563 N N . ILE A 1 71 ? 10.561 -2.775 7.884 1.00 77.38 71 ILE A N 1
ATOM 564 C CA . ILE A 1 71 ? 11.140 -2.576 6.553 1.00 77.38 71 ILE A CA 1
ATOM 565 C C . ILE A 1 71 ? 11.734 -1.170 6.511 1.00 77.38 71 ILE A C 1
ATOM 567 O O . ILE A 1 71 ? 11.010 -0.172 6.614 1.00 77.38 71 ILE A O 1
ATOM 571 N N . GLU A 1 72 ? 13.051 -1.092 6.344 1.00 79.25 72 GLU A N 1
ATOM 572 C CA . GLU A 1 72 ? 13.738 0.174 6.111 1.00 79.25 72 GLU A CA 1
ATOM 573 C C . GLU A 1 72 ? 13.345 0.720 4.736 1.00 79.25 72 GLU A C 1
ATOM 575 O O . GLU A 1 72 ? 13.572 0.095 3.699 1.00 79.25 72 GLU A O 1
ATOM 580 N N . ALA A 1 73 ? 12.707 1.887 4.737 1.00 75.12 73 ALA A N 1
ATOM 581 C CA . ALA A 1 73 ? 12.274 2.583 3.538 1.00 75.12 73 ALA A CA 1
ATOM 582 C C . ALA A 1 73 ? 12.666 4.062 3.652 1.00 75.12 73 ALA A C 1
ATOM 584 O O . ALA A 1 73 ? 12.588 4.609 4.756 1.00 75.12 73 ALA A O 1
ATOM 585 N N . PRO A 1 74 ? 13.045 4.723 2.544 1.00 75.94 74 PRO A N 1
ATOM 586 C CA . PRO A 1 74 ? 13.259 6.162 2.525 1.00 75.94 74 PRO A CA 1
ATOM 587 C C . PRO A 1 74 ? 12.032 6.889 3.076 1.00 75.94 74 PRO A C 1
ATOM 589 O O . PRO A 1 74 ? 10.921 6.728 2.570 1.00 75.94 74 PRO A O 1
ATOM 592 N N . THR A 1 75 ? 12.222 7.686 4.123 1.00 72.06 75 THR A N 1
ATOM 593 C CA . THR A 1 75 ? 11.126 8.424 4.777 1.00 72.06 75 THR A CA 1
ATOM 594 C C . THR A 1 75 ? 11.045 9.873 4.304 1.00 72.06 75 THR A C 1
ATOM 596 O O . THR A 1 75 ? 10.009 10.527 4.448 1.00 72.06 75 THR A O 1
ATOM 599 N N . GLY A 1 76 ? 12.130 10.370 3.704 1.00 73.50 76 GLY A N 1
ATOM 600 C CA . GLY A 1 76 ? 12.260 11.729 3.197 1.00 73.50 76 GLY A CA 1
ATOM 601 C C . GLY A 1 76 ?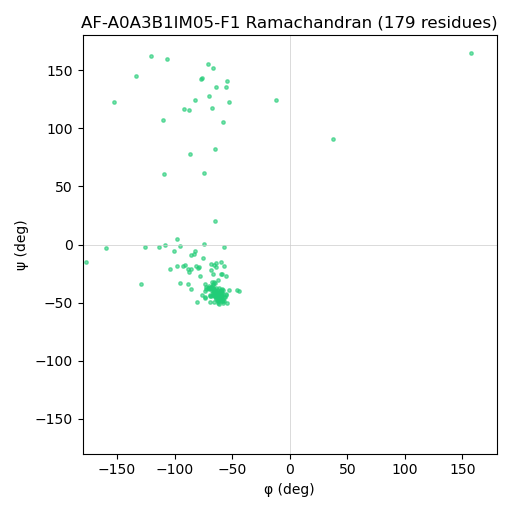 12.555 11.806 1.701 1.00 73.50 76 GLY A C 1
ATOM 602 O O . GLY A 1 76 ? 13.029 10.860 1.066 1.00 73.50 76 GLY A O 1
ATOM 603 N N . LYS A 1 77 ? 12.319 12.995 1.135 1.00 74.69 77 LYS A N 1
ATOM 604 C CA . LYS A 1 77 ? 12.624 13.309 -0.268 1.00 74.69 77 LYS A CA 1
ATOM 605 C C . LYS A 1 77 ? 14.113 13.122 -0.583 1.00 74.69 77 LYS A C 1
ATOM 607 O O . LYS A 1 77 ? 14.442 12.553 -1.617 1.00 74.69 77 LYS A O 1
ATOM 612 N N . ASP A 1 78 ? 14.986 13.548 0.326 1.00 78.69 78 ASP A N 1
ATOM 613 C CA . ASP A 1 78 ? 16.441 13.485 0.143 1.00 78.69 78 ASP A CA 1
ATOM 614 C C . ASP A 1 78 ? 16.965 12.045 0.144 1.00 78.69 78 ASP A C 1
ATOM 616 O O . ASP A 1 78 ? 17.870 11.715 -0.615 1.00 78.69 78 ASP A O 1
ATOM 620 N N . GLU A 1 79 ? 16.391 11.176 0.978 1.00 75.62 79 GLU A N 1
ATOM 621 C CA . GLU A 1 79 ? 16.711 9.744 0.998 1.00 75.62 79 GLU A CA 1
ATOM 622 C C . GLU A 1 79 ? 16.205 9.066 -0.277 1.00 75.62 79 GLU A C 1
ATOM 624 O O . GLU A 1 79 ? 16.951 8.336 -0.923 1.00 75.62 79 GLU A O 1
ATOM 629 N N . THR A 1 80 ? 14.977 9.390 -0.697 1.00 77.81 80 THR A N 1
ATOM 630 C CA . THR A 1 80 ? 14.368 8.839 -1.918 1.00 77.81 80 THR A CA 1
ATOM 631 C C . THR A 1 80 ? 15.183 9.196 -3.162 1.00 77.81 80 THR A C 1
ATOM 633 O O . THR A 1 80 ? 15.392 8.351 -4.023 1.00 77.81 80 THR A O 1
ATOM 636 N N . GLN A 1 81 ? 15.691 10.430 -3.252 1.00 77.44 81 GLN A N 1
ATOM 637 C CA . GLN A 1 81 ? 16.530 10.877 -4.372 1.00 77.44 81 GLN A CA 1
ATOM 638 C C . GLN A 1 81 ? 17.910 10.206 -4.419 1.00 77.44 81 GLN A C 1
ATOM 640 O O . GLN A 1 81 ? 18.539 10.197 -5.476 1.00 77.44 81 GLN A O 1
ATOM 645 N N . LYS A 1 82 ? 18.397 9.676 -3.291 1.00 79.94 82 LYS A N 1
ATOM 646 C CA . LYS A 1 82 ? 19.677 8.955 -3.211 1.00 79.94 82 LYS A CA 1
ATOM 647 C C . LYS A 1 82 ? 19.539 7.473 -3.559 1.00 79.94 82 LYS A C 1
ATOM 649 O O . LYS A 1 82 ? 20.541 6.849 -3.898 1.00 79.94 82 LYS A O 1
ATOM 654 N N . SER A 1 83 ? 18.337 6.909 -3.461 1.00 75.94 83 SER A N 1
ATOM 655 C CA . SER A 1 83 ? 18.070 5.515 -3.809 1.00 75.94 83 SER A CA 1
ATOM 656 C C . SER A 1 83 ? 18.007 5.314 -5.321 1.00 75.94 83 SER A C 1
ATOM 658 O O . SER A 1 83 ? 17.473 6.142 -6.059 1.00 75.94 83 SER A O 1
ATOM 660 N N . SER A 1 84 ? 18.518 4.176 -5.791 1.00 83.06 84 SER A N 1
ATOM 661 C CA . SER A 1 84 ? 18.304 3.771 -7.180 1.00 83.06 84 SER A CA 1
ATOM 662 C C . SER A 1 84 ? 16.845 3.360 -7.400 1.00 83.06 84 SER A C 1
ATOM 664 O O . SER A 1 84 ? 16.166 2.907 -6.477 1.00 83.06 84 SER A O 1
ATOM 666 N N . VAL A 1 85 ? 16.365 3.460 -8.643 1.00 82.62 85 VAL A N 1
ATOM 667 C CA . VAL A 1 85 ? 15.018 2.989 -9.018 1.00 82.62 85 VAL A CA 1
ATOM 668 C C . VAL A 1 85 ? 14.832 1.517 -8.641 1.00 82.62 85 VAL A C 1
ATOM 670 O O . VAL A 1 85 ? 13.816 1.155 -8.057 1.00 82.62 85 VAL A O 1
ATOM 673 N N . LEU A 1 86 ? 15.846 0.682 -8.891 1.00 83.00 86 LEU A N 1
ATOM 674 C CA . LEU A 1 86 ? 15.824 -0.736 -8.535 1.00 83.00 86 LEU A CA 1
ATOM 675 C C . LEU A 1 86 ? 15.676 -0.945 -7.019 1.00 83.00 86 LEU A C 1
ATOM 677 O O . LEU A 1 86 ? 14.861 -1.756 -6.590 1.00 83.00 86 LEU A O 1
ATOM 681 N N . GLN A 1 87 ? 16.402 -0.179 -6.200 1.00 83.06 87 GLN A N 1
ATOM 682 C CA . GLN A 1 87 ? 16.278 -0.237 -4.741 1.00 83.06 87 GLN A CA 1
ATOM 683 C C . GLN A 1 87 ? 14.866 0.153 -4.278 1.00 83.06 87 GLN A C 1
ATOM 685 O O . GLN A 1 87 ? 14.286 -0.530 -3.435 1.00 83.06 87 GLN A O 1
ATOM 690 N N . LEU A 1 88 ? 14.288 1.214 -4.849 1.00 83.19 88 LEU A N 1
ATOM 691 C CA . LEU A 1 88 ? 12.926 1.652 -4.526 1.00 83.19 88 LEU A CA 1
ATOM 692 C C . LEU A 1 88 ? 11.875 0.604 -4.917 1.00 83.19 88 LEU A C 1
ATOM 694 O O . LEU A 1 88 ? 10.943 0.357 -4.148 1.00 83.19 88 LEU A O 1
ATOM 698 N N . LEU A 1 89 ? 12.042 -0.053 -6.068 1.00 85.00 89 LEU A N 1
ATOM 699 C CA . LEU A 1 89 ? 11.172 -1.145 -6.508 1.00 85.00 89 LEU A CA 1
ATOM 700 C C . LEU A 1 89 ? 11.252 -2.358 -5.569 1.00 85.00 89 LEU A C 1
ATOM 702 O O . LEU A 1 89 ? 10.214 -2.901 -5.197 1.00 85.00 8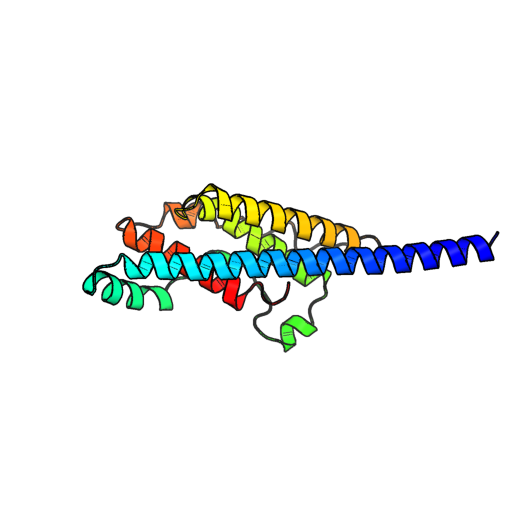9 LEU A O 1
ATOM 706 N N . TYR A 1 90 ? 12.448 -2.748 -5.119 1.00 85.06 90 TYR A N 1
ATOM 707 C CA . TYR A 1 90 ? 12.609 -3.839 -4.150 1.00 85.06 90 TYR A CA 1
ATOM 708 C C . TYR A 1 90 ? 11.968 -3.532 -2.795 1.00 85.06 90 TYR A C 1
ATOM 710 O O . TYR A 1 90 ? 11.279 -4.383 -2.231 1.00 85.06 90 TYR A O 1
ATOM 718 N N . ILE A 1 91 ? 12.151 -2.315 -2.280 1.00 82.62 91 ILE A N 1
ATOM 719 C CA . ILE A 1 91 ? 11.511 -1.882 -1.028 1.00 82.62 91 ILE A CA 1
ATOM 720 C C . ILE A 1 91 ? 9.989 -1.931 -1.180 1.00 82.62 91 ILE A C 1
ATOM 722 O O . ILE A 1 91 ? 9.291 -2.461 -0.316 1.00 82.62 91 ILE A O 1
ATOM 726 N N . SER A 1 92 ? 9.480 -1.451 -2.313 1.00 85.38 92 SER A N 1
ATOM 727 C CA . SER A 1 92 ? 8.056 -1.486 -2.653 1.00 85.38 92 SER A CA 1
ATOM 728 C C . SER A 1 92 ? 7.509 -2.914 -2.709 1.00 85.38 92 SER A C 1
ATOM 730 O O . SER A 1 92 ? 6.485 -3.209 -2.095 1.00 85.38 92 SER A O 1
ATOM 732 N N . TYR A 1 93 ? 8.228 -3.825 -3.368 1.00 86.69 93 TYR A N 1
ATOM 733 C CA . TYR A 1 93 ? 7.890 -5.246 -3.423 1.00 86.69 93 TYR A CA 1
ATOM 734 C C . TYR A 1 93 ? 7.796 -5.862 -2.018 1.00 86.69 93 TYR A C 1
ATOM 736 O O . TYR A 1 93 ? 6.793 -6.497 -1.687 1.00 86.69 93 TYR A O 1
ATOM 744 N N . ARG A 1 94 ? 8.796 -5.621 -1.155 1.00 83.94 94 ARG A N 1
ATOM 745 C CA . ARG A 1 94 ? 8.808 -6.125 0.232 1.00 83.94 94 ARG A CA 1
ATOM 746 C C . ARG A 1 94 ? 7.672 -5.546 1.071 1.00 83.94 94 ARG A C 1
ATOM 748 O O . ARG A 1 94 ? 7.087 -6.261 1.884 1.00 83.94 94 ARG A O 1
ATOM 755 N N . LEU A 1 95 ? 7.330 -4.274 0.867 1.00 84.12 95 LEU A N 1
ATOM 756 C CA . LEU A 1 95 ? 6.197 -3.654 1.550 1.00 84.12 95 LEU A CA 1
ATOM 757 C C . LEU A 1 95 ? 4.881 -4.341 1.169 1.00 84.12 95 LEU A C 1
ATOM 759 O O . LEU A 1 95 ? 4.107 -4.675 2.063 1.00 84.12 95 LEU A O 1
ATOM 763 N N . ILE A 1 96 ? 4.646 -4.617 -0.116 1.00 86.25 96 ILE A N 1
ATOM 764 C CA . ILE A 1 96 ? 3.431 -5.311 -0.578 1.00 86.25 96 ILE A CA 1
ATOM 765 C C . ILE A 1 96 ? 3.378 -6.744 -0.045 1.00 86.25 96 ILE A C 1
ATOM 767 O O . ILE A 1 96 ? 2.338 -7.185 0.439 1.00 86.25 96 ILE A O 1
ATOM 771 N N . GLU A 1 97 ? 4.504 -7.455 -0.076 1.00 84.75 97 GLU A N 1
ATOM 772 C CA . GLU A 1 97 ? 4.618 -8.811 0.464 1.00 84.75 97 GLU A CA 1
ATOM 773 C C . GLU A 1 97 ? 4.254 -8.875 1.954 1.00 84.75 97 GLU A C 1
ATOM 775 O O . GLU A 1 97 ? 3.525 -9.773 2.376 1.00 84.75 97 GLU A O 1
ATOM 780 N N . SER A 1 98 ? 4.648 -7.870 2.746 1.00 82.94 98 SER A N 1
ATOM 781 C CA . SER A 1 98 ? 4.278 -7.813 4.167 1.00 82.94 98 SER A CA 1
ATOM 782 C C . SER A 1 98 ? 2.764 -7.682 4.413 1.00 82.94 98 SER A C 1
ATOM 784 O O . SER A 1 98 ? 2.293 -7.972 5.514 1.00 82.94 98 SER A O 1
ATOM 786 N N . TRP A 1 99 ? 1.984 -7.318 3.385 1.00 83.38 99 TRP A N 1
ATOM 787 C CA . TRP A 1 99 ? 0.524 -7.195 3.419 1.00 83.38 99 TRP A CA 1
ATOM 788 C C . TRP A 1 99 ? -0.243 -8.390 2.822 1.00 83.38 99 TRP A C 1
ATOM 790 O O . TRP A 1 99 ? -1.467 -8.461 2.986 1.00 83.38 99 TRP A O 1
ATOM 800 N N . GLU A 1 100 ? 0.422 -9.385 2.226 1.00 80.88 100 GLU A N 1
ATOM 801 C CA . GLU A 1 100 ? -0.250 -10.545 1.609 1.00 80.88 100 GLU A CA 1
ATOM 802 C C . GLU A 1 100 ? -1.058 -11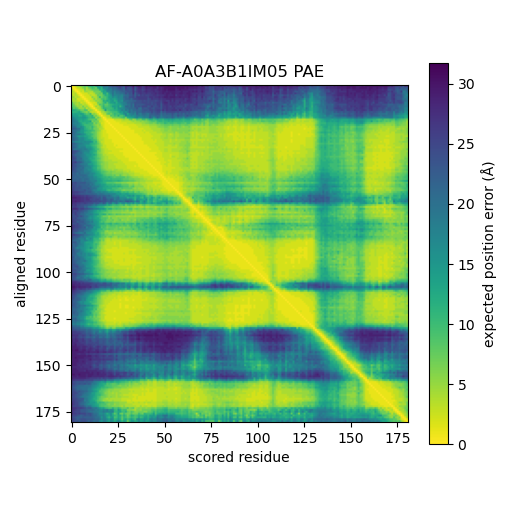.381 2.610 1.00 80.88 100 GLU A C 1
ATOM 804 O O . GLU A 1 100 ? -2.228 -11.687 2.374 1.00 80.88 100 GLU A O 1
ATOM 809 N N . HIS A 1 101 ? -0.460 -11.740 3.746 1.00 79.25 101 HIS A N 1
ATOM 810 C CA . HIS A 1 101 ? -1.159 -12.486 4.795 1.00 79.25 101 HIS A CA 1
ATOM 811 C C . HIS A 1 101 ? -2.161 -11.604 5.570 1.00 79.25 101 HIS A C 1
ATOM 813 O O . HIS A 1 101 ? -3.315 -12.010 5.744 1.00 79.25 101 HIS A O 1
ATOM 819 N N . PRO A 1 102 ? -1.799 -10.381 6.001 1.00 79.50 102 PRO A N 1
ATOM 820 C CA . PRO A 1 102 ? -2.686 -9.554 6.817 1.00 79.50 102 PRO A CA 1
ATOM 821 C C . PRO A 1 102 ? -3.930 -9.053 6.094 1.00 79.50 102 PRO A C 1
ATOM 823 O O . PRO A 1 102 ? -4.987 -8.930 6.715 1.00 79.50 102 PRO A O 1
ATOM 826 N N . SER A 1 103 ? -3.830 -8.802 4.785 1.00 81.25 103 SER A N 1
ATOM 827 C CA . SER A 1 103 ? -4.955 -8.329 3.970 1.00 81.25 103 SER A CA 1
ATOM 828 C C . SER A 1 103 ? -6.149 -9.286 3.972 1.00 81.25 103 SER A C 1
ATOM 830 O O . SER A 1 103 ? -7.284 -8.831 3.876 1.00 81.25 103 SER A O 1
ATOM 832 N N . ARG A 1 104 ? -5.932 -10.587 4.207 1.00 79.81 104 ARG A N 1
ATOM 833 C CA . ARG A 1 104 ? -7.004 -11.594 4.328 1.00 79.81 104 ARG A CA 1
ATOM 834 C C . ARG A 1 104 ? -7.933 -11.356 5.518 1.00 79.81 104 ARG A C 1
ATOM 836 O O . ARG A 1 104 ? -9.033 -11.888 5.558 1.00 79.81 104 ARG A O 1
ATOM 843 N N . ASN A 1 105 ? -7.495 -10.578 6.505 1.00 75.94 105 ASN A N 1
ATOM 844 C CA . ASN A 1 105 ? -8.301 -10.224 7.674 1.00 75.94 105 ASN A CA 1
ATOM 845 C C . ASN A 1 105 ? -9.013 -8.869 7.511 1.00 75.94 105 ASN A C 1
ATOM 847 O O . ASN A 1 105 ? -9.742 -8.438 8.409 1.00 75.94 105 ASN A O 1
ATOM 851 N N . LEU A 1 106 ? -8.814 -8.181 6.382 1.00 73.81 106 LEU A N 1
ATOM 852 C CA . LEU A 1 106 ? -9.561 -6.982 6.020 1.00 73.81 106 LEU A CA 1
ATOM 853 C C . LEU A 1 106 ? -10.887 -7.424 5.388 1.00 73.81 106 LEU A C 1
ATOM 855 O O . LEU A 1 106 ? -10.899 -8.191 4.433 1.00 73.81 106 LEU A O 1
ATOM 859 N N . GLY A 1 107 ? -12.015 -6.959 5.934 1.00 61.66 107 GLY A N 1
ATOM 860 C CA . GLY A 1 107 ? -13.367 -7.483 5.667 1.00 61.66 107 GLY A CA 1
ATOM 861 C C . GLY A 1 107 ? -13.863 -7.497 4.208 1.00 61.66 107 GLY A C 1
ATOM 862 O O . GLY A 1 107 ? -14.952 -8.004 3.969 1.00 61.66 107 GLY A O 1
ATOM 863 N N . ASN A 1 108 ? -13.080 -6.996 3.246 1.00 63.62 108 ASN A N 1
ATOM 864 C CA . ASN A 1 108 ? -13.289 -7.137 1.800 1.00 63.62 108 ASN A CA 1
ATOM 865 C C . ASN A 1 108 ? -12.236 -8.087 1.193 1.00 63.62 108 ASN A C 1
ATOM 867 O O . ASN A 1 108 ? -11.452 -7.681 0.331 1.00 63.62 108 ASN A O 1
ATOM 871 N N . LEU A 1 109 ? -12.232 -9.343 1.663 1.00 56.31 109 LEU A N 1
ATOM 872 C CA . LEU A 1 109 ? -11.178 -10.351 1.448 1.00 56.31 109 LEU A CA 1
ATOM 873 C C . LEU A 1 109 ? -10.635 -10.437 0.014 1.00 56.31 109 LEU A C 1
ATOM 875 O O . LEU A 1 109 ? -9.434 -10.587 -0.174 1.00 56.31 109 LEU A O 1
ATOM 879 N N . ASN A 1 110 ? -11.499 -10.337 -0.996 1.00 62.88 110 ASN A N 1
ATOM 880 C CA . ASN A 1 110 ? -11.075 -10.611 -2.369 1.00 62.88 110 ASN A CA 1
ATOM 881 C C . ASN A 1 110 ? -10.460 -9.377 -3.038 1.00 62.88 110 ASN A C 1
ATOM 883 O O . ASN A 1 110 ? -9.454 -9.482 -3.726 1.00 62.88 110 ASN A O 1
ATOM 887 N N . GLN A 1 111 ? -10.993 -8.177 -2.787 1.00 78.56 111 GLN A N 1
ATOM 888 C CA . GLN A 1 111 ? -10.585 -6.999 -3.560 1.00 78.56 111 GLN A CA 1
ATOM 889 C C . GLN A 1 111 ? -9.182 -6.503 -3.210 1.00 78.56 111 GLN A C 1
ATOM 891 O O . GLN A 1 111 ? -8.479 -6.024 -4.092 1.00 78.56 111 GLN A O 1
ATOM 896 N N . ILE A 1 112 ? -8.776 -6.574 -1.941 1.00 83.25 112 ILE A N 1
ATOM 897 C CA . ILE A 1 112 ? -7.470 -6.051 -1.511 1.00 83.25 112 ILE A CA 1
ATOM 898 C C . ILE A 1 112 ? -6.383 -7.059 -1.850 1.00 83.25 112 ILE A C 1
ATOM 900 O O . ILE A 1 112 ? -5.397 -6.695 -2.476 1.00 83.25 112 ILE A O 1
ATOM 904 N N . THR A 1 113 ? -6.579 -8.328 -1.487 1.00 84.88 113 THR A N 1
ATOM 905 C CA . THR A 1 113 ? -5.595 -9.380 -1.748 1.00 84.88 113 THR A CA 1
ATOM 906 C C . THR A 1 113 ? -5.332 -9.542 -3.248 1.00 84.88 113 THR A C 1
ATOM 908 O O . THR A 1 113 ? -4.172 -9.621 -3.641 1.00 84.88 113 THR A O 1
ATOM 911 N N . GLU A 1 114 ? -6.362 -9.489 -4.104 1.00 88.75 114 GLU A N 1
ATOM 912 C CA . GLU A 1 114 ? -6.178 -9.521 -5.564 1.00 88.75 114 GLU A CA 1
ATOM 913 C C . GLU A 1 114 ? -5.423 -8.291 -6.087 1.00 88.75 114 GLU A C 1
ATOM 915 O O . GLU A 1 114 ? -4.508 -8.427 -6.897 1.00 88.75 114 GLU A O 1
ATOM 920 N N . LYS A 1 115 ? -5.757 -7.084 -5.609 1.00 89.06 115 LYS A N 1
ATOM 921 C CA . LYS A 1 115 ? -5.074 -5.846 -6.024 1.00 89.06 115 LYS A CA 1
ATOM 922 C C . LYS A 1 115 ? -3.612 -5.806 -5.579 1.00 89.06 115 LYS A C 1
ATOM 924 O O . LYS A 1 115 ? -2.771 -5.335 -6.338 1.00 89.06 115 LYS A O 1
ATOM 929 N N . LEU A 1 116 ? -3.309 -6.304 -4.379 1.00 89.56 116 LEU A N 1
ATOM 930 C CA . LEU A 1 116 ? -1.938 -6.436 -3.883 1.00 89.56 116 LEU A CA 1
ATOM 931 C C . LEU A 1 116 ? -1.144 -7.434 -4.726 1.00 89.56 116 LEU A C 1
ATOM 933 O O . LEU A 1 116 ? -0.018 -7.131 -5.107 1.00 89.56 116 LEU A O 1
ATOM 937 N N . ALA A 1 117 ? -1.735 -8.583 -5.065 1.00 90.00 117 ALA A N 1
ATOM 938 C CA . ALA A 1 117 ? -1.094 -9.579 -5.919 1.00 90.00 117 ALA A CA 1
ATOM 939 C C . ALA A 1 117 ? -0.814 -9.031 -7.330 1.00 90.00 117 ALA A C 1
ATOM 941 O O . ALA A 1 117 ? 0.290 -9.193 -7.850 1.00 90.00 117 ALA A O 1
ATOM 942 N N . ASP A 1 118 ? -1.780 -8.328 -7.927 1.00 90.62 118 ASP A N 1
ATOM 943 C CA . ASP A 1 118 ? -1.613 -7.679 -9.231 1.00 90.62 118 ASP A CA 1
ATOM 944 C C . ASP A 1 118 ? -0.532 -6.583 -9.189 1.00 90.62 118 ASP A C 1
ATOM 946 O O . ASP A 1 118 ? 0.310 -6.499 -10.086 1.00 90.62 118 ASP A O 1
ATOM 950 N N . LEU A 1 119 ? -0.491 -5.766 -8.131 1.00 91.00 119 LEU A N 1
ATOM 951 C CA . LEU A 1 119 ? 0.565 -4.769 -7.945 1.00 91.00 119 LEU A C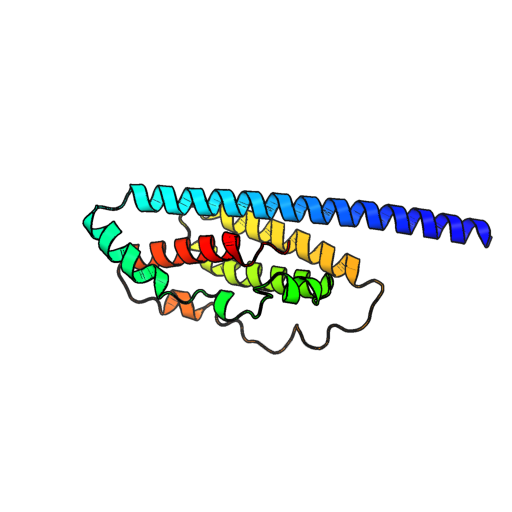A 1
ATOM 952 C C . LEU A 1 119 ? 1.945 -5.423 -7.763 1.00 91.00 119 LEU A C 1
ATOM 954 O O . LEU A 1 119 ? 2.892 -5.010 -8.430 1.00 91.00 119 LEU A O 1
ATOM 958 N N . LYS A 1 120 ? 2.053 -6.463 -6.924 1.00 91.06 120 LYS A N 1
ATOM 959 C CA . LYS A 1 120 ? 3.294 -7.226 -6.697 1.00 91.06 120 LYS A CA 1
ATOM 960 C C . LYS A 1 120 ? 3.846 -7.784 -8.007 1.00 91.06 120 LYS A C 1
ATOM 962 O O . LYS A 1 120 ? 5.031 -7.620 -8.288 1.00 91.06 120 LYS A O 1
ATOM 967 N N . LEU A 1 121 ? 2.977 -8.370 -8.834 1.00 91.38 121 LEU A N 1
ATOM 968 C CA . LEU A 1 121 ? 3.343 -8.868 -10.159 1.00 91.38 121 LEU A CA 1
ATOM 969 C C . LEU A 1 121 ? 3.856 -7.739 -11.063 1.00 91.38 121 LEU A C 1
ATOM 971 O O . LEU A 1 121 ? 4.909 -7.880 -11.678 1.00 91.38 121 LEU A O 1
ATOM 975 N N . GLY A 1 122 ? 3.151 -6.604 -11.114 1.00 90.12 122 GLY A N 1
ATOM 976 C CA . GLY A 1 122 ? 3.567 -5.447 -11.913 1.00 90.12 122 GLY A CA 1
ATOM 977 C C . GLY A 1 122 ? 4.939 -4.895 -11.508 1.00 90.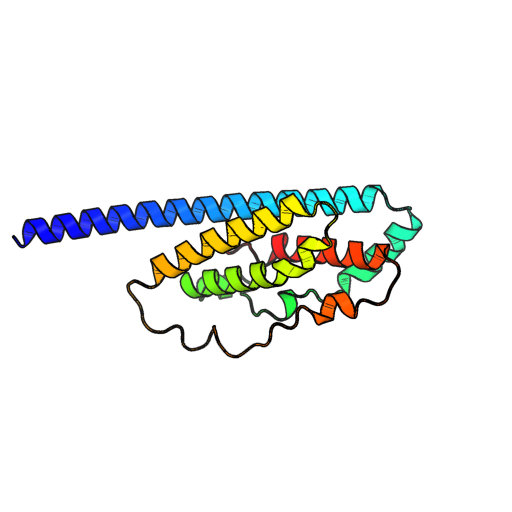12 122 GLY A C 1
ATOM 978 O O . GLY A 1 122 ? 5.746 -4.562 -12.374 1.00 90.12 122 GLY A O 1
ATOM 979 N N . ILE A 1 123 ? 5.232 -4.853 -10.206 1.00 89.38 123 ILE A N 1
ATOM 980 C CA . ILE A 1 123 ? 6.543 -4.433 -9.692 1.00 89.38 123 ILE A CA 1
ATOM 981 C C . ILE A 1 123 ? 7.628 -5.465 -10.007 1.00 89.38 123 ILE A C 1
ATOM 983 O O . ILE A 1 123 ? 8.727 -5.063 -10.370 1.00 89.38 123 ILE A O 1
ATOM 987 N N . SER A 1 124 ? 7.334 -6.767 -9.934 1.00 90.00 124 SER A N 1
ATOM 988 C CA . SER A 1 124 ? 8.290 -7.813 -10.332 1.00 90.00 124 SER A CA 1
ATOM 989 C C . SER A 1 124 ? 8.743 -7.633 -11.782 1.00 90.00 124 SER A C 1
ATOM 991 O O . SER A 1 124 ? 9.936 -7.644 -12.051 1.00 90.00 124 SER A O 1
ATOM 993 N N . VAL A 1 125 ? 7.807 -7.360 -12.700 1.00 89.50 125 VAL A N 1
ATOM 994 C CA . VAL A 1 125 ? 8.134 -7.096 -14.113 1.00 89.50 125 VAL A CA 1
ATOM 995 C C . VAL A 1 125 ? 9.013 -5.849 -14.262 1.00 89.50 125 VAL A C 1
ATOM 997 O O . VAL A 1 125 ? 9.937 -5.839 -15.072 1.00 89.50 125 VAL A O 1
ATOM 1000 N N . LEU A 1 126 ? 8.754 -4.796 -13.477 1.00 87.94 126 LEU A N 1
ATOM 1001 C CA . LEU A 1 126 ? 9.592 -3.592 -13.469 1.00 87.94 126 LEU A CA 1
ATOM 1002 C C . LEU A 1 126 ? 11.006 -3.867 -12.938 1.00 87.94 126 LEU A C 1
ATOM 1004 O O . LEU A 1 126 ? 11.965 -3.314 -13.472 1.00 87.94 126 LEU A O 1
ATOM 1008 N N . ILE A 1 127 ? 11.142 -4.704 -11.904 1.00 86.38 127 ILE A N 1
ATOM 1009 C CA . ILE A 1 127 ? 12.439 -5.131 -11.360 1.00 86.38 127 ILE A CA 1
ATOM 1010 C C . ILE A 1 127 ? 13.225 -5.884 -12.434 1.00 86.38 127 ILE A C 1
ATOM 1012 O O . ILE A 1 127 ? 14.360 -5.501 -12.718 1.00 86.38 127 ILE A O 1
ATOM 1016 N N . ASP A 1 128 ? 12.608 -6.882 -13.068 1.00 85.50 128 ASP A N 1
ATOM 1017 C CA . ASP A 1 128 ? 13.240 -7.701 -14.106 1.00 85.50 128 ASP A CA 1
ATOM 1018 C C . ASP A 1 128 ? 13.685 -6.831 -15.294 1.00 85.50 128 ASP A C 1
ATOM 1020 O O . ASP A 1 128 ? 14.833 -6.897 -15.731 1.00 85.50 128 ASP A O 1
ATOM 1024 N N . GLY A 1 129 ? 12.823 -5.911 -15.743 1.00 82.88 129 GLY A N 1
ATOM 1025 C CA . GLY A 1 129 ? 13.144 -4.958 -16.810 1.00 82.88 129 GLY A CA 1
ATOM 1026 C C . GLY A 1 129 ? 14.245 -3.943 -16.462 1.00 82.88 129 GLY A C 1
ATOM 1027 O O . GLY A 1 129 ? 14.817 -3.340 -17.371 1.00 82.88 129 GLY A O 1
ATOM 1028 N N . CYS A 1 130 ? 14.571 -3.746 -15.178 1.00 77.75 130 CYS A N 1
ATOM 1029 C CA . CYS A 1 130 ? 15.713 -2.930 -14.746 1.00 77.75 130 CYS A CA 1
ATOM 1030 C C . CYS A 1 130 ? 17.027 -3.729 -14.641 1.00 77.75 130 CYS A C 1
ATOM 1032 O O . CYS A 1 130 ? 18.098 -3.120 -14.643 1.00 77.75 130 CYS A O 1
ATOM 1034 N N . GLN A 1 131 ? 16.973 -5.060 -14.510 1.00 71.12 131 GLN A N 1
ATOM 1035 C CA . GLN A 1 131 ? 18.149 -5.900 -14.248 1.00 71.12 131 GLN A CA 1
ATOM 1036 C C . GLN A 1 131 ? 18.982 -6.225 -15.494 1.00 71.12 131 GLN A C 1
ATOM 1038 O O . GLN A 1 131 ? 20.169 -6.524 -15.350 1.00 71.12 131 GLN A O 1
ATOM 1043 N N . ASP A 1 132 ? 18.430 -6.077 -16.703 1.00 55.56 132 ASP A N 1
ATOM 1044 C CA . ASP A 1 132 ? 19.091 -6.356 -17.995 1.00 55.56 132 ASP A CA 1
ATOM 1045 C C . ASP A 1 132 ? 20.298 -5.435 -18.336 1.00 55.56 132 ASP A C 1
ATOM 1047 O O . ASP A 1 132 ? 20.727 -5.331 -19.487 1.00 55.56 132 ASP A O 1
ATOM 1051 N N . GLY A 1 133 ? 20.912 -4.776 -17.344 1.00 53.09 133 GLY A N 1
ATOM 1052 C CA . GLY A 1 133 ? 22.072 -3.904 -17.545 1.00 53.09 133 GLY A CA 1
ATOM 1053 C C . GLY A 1 133 ? 22.965 -3.584 -16.339 1.00 53.09 133 GLY A C 1
ATOM 1054 O O . GLY A 1 133 ? 23.977 -2.914 -16.548 1.00 53.09 133 GLY A O 1
ATOM 1055 N N . GLN A 1 134 ? 22.682 -4.024 -15.100 1.00 46.44 134 GLN A N 1
ATOM 1056 C CA . GLN A 1 134 ? 23.587 -3.734 -13.971 1.00 46.44 134 GLN A CA 1
ATOM 1057 C C . GLN A 1 134 ? 23.564 -4.756 -12.816 1.00 46.44 134 GLN A C 1
ATOM 1059 O O . GLN A 1 134 ? 22.545 -5.023 -12.194 1.00 46.44 134 GLN A O 1
ATOM 1064 N N . LEU A 1 135 ? 24.774 -5.274 -12.574 1.00 40.28 135 LEU A N 1
ATOM 1065 C CA . LEU A 1 135 ? 25.342 -6.084 -11.489 1.00 40.28 135 LEU A CA 1
ATOM 1066 C C . LEU A 1 135 ? 24.538 -6.262 -10.180 1.00 40.28 135 LEU A C 1
ATOM 1068 O O . LEU A 1 135 ? 24.278 -5.312 -9.450 1.00 40.28 135 LEU A O 1
ATOM 1072 N N . THR A 1 136 ? 24.321 -7.544 -9.855 1.00 46.28 136 THR A N 1
ATOM 1073 C CA . THR A 1 136 ? 24.296 -8.176 -8.518 1.00 46.28 136 THR A CA 1
ATOM 1074 C C . THR A 1 136 ? 23.680 -7.363 -7.378 1.00 46.28 136 THR A C 1
ATOM 1076 O O . THR A 1 136 ? 24.388 -6.708 -6.612 1.00 46.28 136 THR A O 1
ATOM 1079 N N . VAL A 1 137 ? 22.372 -7.536 -7.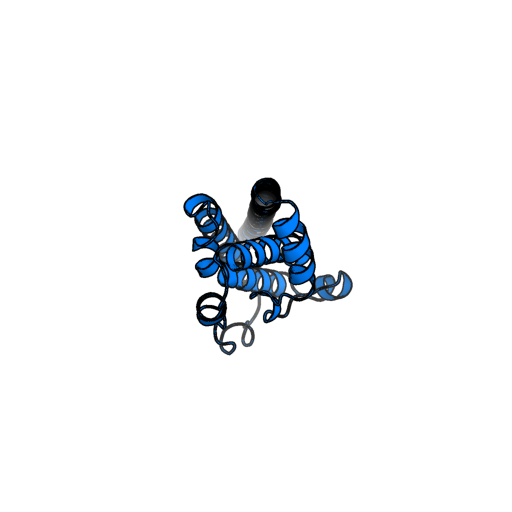175 1.00 46.81 137 VAL A N 1
ATOM 1080 C CA . VAL A 1 137 ? 21.677 -7.214 -5.916 1.00 46.81 137 VAL A CA 1
ATOM 1081 C C . VAL A 1 137 ? 22.012 -8.287 -4.868 1.00 46.81 137 VAL A C 1
ATOM 1083 O O . VAL A 1 137 ? 21.154 -9.016 -4.382 1.00 46.81 137 VAL A O 1
ATOM 1086 N N . ASN A 1 138 ? 23.295 -8.415 -4.531 1.00 45.72 138 ASN A N 1
ATOM 1087 C CA . ASN A 1 138 ? 23.741 -9.194 -3.381 1.00 45.72 138 ASN A CA 1
ATOM 1088 C C . ASN A 1 138 ? 23.710 -8.276 -2.153 1.00 45.72 138 ASN A C 1
ATOM 1090 O O . ASN A 1 138 ? 24.747 -7.740 -1.788 1.00 45.72 138 ASN A O 1
ATOM 1094 N N . ASP A 1 139 ? 22.517 -8.037 -1.596 1.00 46.78 139 ASP A N 1
ATOM 1095 C CA . ASP A 1 139 ? 22.341 -7.705 -0.162 1.00 46.78 139 ASP A CA 1
ATOM 1096 C C . ASP A 1 139 ? 20.870 -7.548 0.270 1.00 46.78 139 ASP A C 1
ATOM 1098 O O . ASP A 1 139 ? 20.564 -7.556 1.457 1.00 46.78 139 ASP A O 1
ATOM 1102 N N . VAL A 1 140 ? 19.920 -7.419 -0.665 1.00 52.22 140 VAL A N 1
ATOM 1103 C CA . VAL A 1 140 ? 18.512 -7.134 -0.305 1.00 52.22 140 VAL A CA 1
ATOM 1104 C C . VAL A 1 140 ? 17.678 -8.410 -0.103 1.00 52.22 140 VAL A C 1
ATOM 1106 O O . VAL A 1 140 ? 16.608 -8.365 0.509 1.00 52.22 140 VAL A O 1
ATOM 1109 N N . ASN A 1 141 ? 18.153 -9.557 -0.604 1.00 45.97 141 ASN A N 1
ATOM 1110 C CA . ASN A 1 141 ? 17.300 -10.730 -0.800 1.00 45.97 141 ASN A CA 1
ATOM 1111 C C . ASN A 1 141 ? 17.305 -11.765 0.343 1.00 45.97 141 ASN A C 1
ATOM 1113 O O . ASN A 1 141 ? 16.254 -12.335 0.613 1.00 45.97 141 ASN A O 1
ATOM 1117 N N . ASP A 1 142 ? 18.410 -11.988 1.063 1.00 44.81 142 ASP A N 1
ATOM 1118 C CA . ASP A 1 142 ? 18.579 -13.298 1.731 1.00 44.81 142 ASP A CA 1
ATOM 1119 C C . ASP A 1 142 ? 18.567 -13.328 3.273 1.00 44.81 142 ASP A C 1
ATOM 1121 O O . ASP A 1 142 ? 18.614 -14.416 3.843 1.00 44.81 142 ASP A O 1
ATOM 1125 N N . SER A 1 143 ? 18.450 -12.202 3.990 1.00 44.19 143 SER A N 1
ATOM 1126 C CA . SER A 1 143 ? 18.823 -12.215 5.427 1.00 44.19 143 SER A CA 1
ATOM 1127 C C . SER A 1 143 ? 17.782 -11.738 6.440 1.00 44.19 143 SER A C 1
ATOM 1129 O O . SER A 1 143 ? 18.059 -11.786 7.637 1.00 44.19 143 SER A O 1
ATOM 1131 N N . LEU A 1 144 ? 16.596 -11.279 6.031 1.00 47.03 144 LEU A N 1
ATOM 1132 C CA . LEU A 1 144 ? 15.595 -10.800 6.993 1.00 47.03 144 LEU A CA 1
ATOM 1133 C C . LEU A 1 144 ? 14.408 -11.766 7.062 1.00 47.03 144 LEU A C 1
ATOM 1135 O O . LEU A 1 144 ? 13.616 -11.796 6.113 1.00 47.03 144 LEU A O 1
ATOM 1139 N N . PRO A 1 145 ? 14.274 -12.554 8.152 1.00 49.09 145 PRO A N 1
ATOM 1140 C CA . PRO A 1 145 ? 13.135 -13.444 8.333 1.00 49.09 145 PRO A CA 1
ATOM 1141 C C . PRO A 1 145 ? 11.847 -12.633 8.224 1.00 49.09 145 PRO A C 1
ATOM 1143 O O . PRO A 1 145 ? 11.765 -11.543 8.786 1.00 49.09 145 PRO A O 1
ATOM 1146 N N . LEU A 1 146 ? 10.857 -13.158 7.496 1.00 53.53 146 LEU A N 1
ATOM 1147 C CA . LEU A 1 146 ? 9.514 -12.584 7.433 1.00 53.53 146 LEU A CA 1
ATOM 1148 C C . LEU A 1 146 ? 8.956 -12.542 8.872 1.00 53.53 146 LEU A C 1
ATOM 1150 O O . LEU A 1 146 ? 8.577 -13.591 9.390 1.00 53.53 146 LEU A O 1
ATOM 1154 N N . PRO A 1 147 ? 8.871 -11.378 9.544 1.00 51.81 147 PRO A N 1
ATOM 1155 C CA . PRO A 1 147 ? 8.383 -11.285 10.923 1.00 51.81 147 PRO A CA 1
ATOM 1156 C C . PRO A 1 147 ? 6.854 -11.446 11.027 1.00 51.81 147 PRO A C 1
ATOM 1158 O O . PRO A 1 147 ? 6.274 -11.296 12.101 1.00 51.81 147 PRO A O 1
ATOM 1161 N N . PHE A 1 148 ? 6.172 -11.655 9.898 1.00 51.97 148 PHE A N 1
ATOM 1162 C CA . PHE A 1 148 ? 4.803 -11.176 9.721 1.00 51.97 148 PHE A CA 1
ATOM 1163 C C . PHE A 1 148 ? 3.711 -12.191 10.091 1.00 51.97 148 PHE A C 1
ATOM 1165 O O . PHE A 1 148 ? 2.573 -11.782 10.323 1.00 51.97 148 PHE A O 1
ATOM 1172 N N . GLU A 1 149 ? 4.029 -13.488 10.179 1.00 52.12 149 GLU A N 1
ATOM 1173 C CA . GLU A 1 149 ? 3.066 -14.529 10.588 1.00 52.12 149 GLU A CA 1
ATOM 1174 C C . GLU A 1 149 ? 2.638 -14.350 12.057 1.00 52.12 149 GLU A C 1
ATOM 1176 O O . GLU A 1 149 ? 1.443 -14.365 12.366 1.00 52.12 149 GLU A O 1
ATOM 1181 N N . ASP A 1 150 ? 3.589 -14.073 12.955 1.00 53.88 150 ASP A N 1
ATOM 1182 C CA . ASP A 1 150 ? 3.326 -14.021 14.398 1.00 53.88 150 ASP A CA 1
ATOM 1183 C C . ASP A 1 150 ? 2.637 -12.731 14.847 1.00 53.88 150 ASP A C 1
ATOM 1185 O O . ASP A 1 150 ? 1.904 -12.745 15.840 1.00 53.88 150 ASP A O 1
ATOM 1189 N N . PHE A 1 151 ? 2.820 -11.611 14.136 1.00 56.84 151 PHE A N 1
ATOM 1190 C CA . PHE A 1 151 ? 2.300 -10.306 14.559 1.00 56.84 151 PHE A CA 1
ATOM 1191 C C . PHE A 1 151 ? 0.772 -10.309 14.704 1.00 56.84 151 PHE A C 1
ATOM 1193 O O . PHE A 1 151 ? 0.226 -9.756 15.657 1.00 56.84 151 PHE A O 1
ATOM 1200 N N . TYR A 1 152 ? 0.058 -10.968 13.790 1.00 54.50 152 TYR A N 1
ATOM 1201 C CA . TYR A 1 152 ? -1.408 -11.005 13.815 1.00 54.50 152 TYR A CA 1
ATOM 1202 C C . TYR A 1 152 ? -1.973 -12.144 14.666 1.00 54.50 152 TYR A C 1
ATOM 1204 O O . TYR A 1 152 ? -3.081 -12.007 15.193 1.00 54.50 152 TYR A O 1
ATOM 1212 N N . GLN A 1 153 ? -1.196 -13.213 14.869 1.00 52.84 153 GLN A N 1
ATOM 1213 C CA . GLN A 1 153 ? -1.527 -14.309 15.784 1.00 52.84 153 GLN A CA 1
ATOM 1214 C C . GLN A 1 153 ? -1.375 -13.879 17.257 1.00 52.84 153 GLN A C 1
ATOM 1216 O O . GLN A 1 153 ? -2.232 -14.191 18.085 1.00 52.84 153 GLN A O 1
ATOM 1221 N N . THR A 1 154 ? -0.355 -13.072 17.578 1.00 50.62 154 THR A N 1
ATOM 1222 C CA . THR A 1 154 ? -0.090 -12.537 18.933 1.00 50.62 154 THR A CA 1
ATOM 1223 C C . THR A 1 154 ? -0.907 -11.303 19.303 1.00 50.62 154 THR A C 1
ATOM 1225 O O . THR A 1 154 ? -0.868 -10.867 20.457 1.00 50.62 154 THR A O 1
ATOM 1228 N N . LEU A 1 155 ? -1.691 -10.737 18.378 1.00 52.50 155 LEU A N 1
ATOM 1229 C CA . LEU A 1 155 ? -2.616 -9.649 18.684 1.00 52.50 155 LEU A CA 1
ATOM 1230 C C . LEU A 1 155 ? -3.712 -10.169 19.639 1.00 52.50 155 LEU A C 1
ATOM 1232 O O . LEU A 1 155 ? -4.799 -10.540 19.218 1.00 52.50 155 LEU A O 1
ATOM 1236 N N . GLY A 1 156 ? -3.463 -10.230 20.944 1.00 46.81 156 GLY A N 1
ATOM 1237 C CA . GLY A 1 156 ? -4.481 -10.474 21.965 1.00 46.81 156 GLY A CA 1
ATOM 1238 C C . GLY A 1 156 ? -5.406 -9.259 22.099 1.00 46.81 156 GLY A C 1
ATOM 1239 O O . GLY A 1 156 ? -4.942 -8.130 22.256 1.00 46.81 156 GLY A O 1
ATOM 1240 N N . GLY A 1 157 ? -6.728 -9.458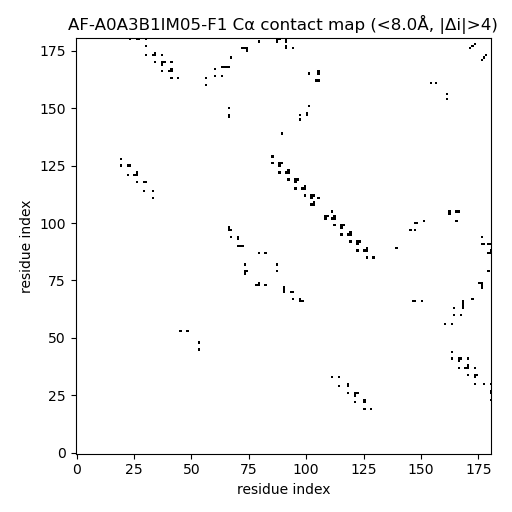 22.019 1.00 53.06 157 GLY A N 1
ATOM 1241 C CA . GLY A 1 157 ? -7.718 -8.384 22.189 1.00 53.06 157 GLY A CA 1
ATOM 1242 C C . GLY A 1 157 ? -9.083 -8.669 21.553 1.00 53.06 157 GLY A C 1
ATOM 1243 O O . GLY A 1 157 ? -9.210 -9.565 20.720 1.00 53.06 157 GLY A O 1
ATOM 1244 N N . LYS A 1 158 ? -10.110 -7.890 21.933 1.00 60.53 158 LYS A N 1
ATOM 1245 C CA . LYS A 1 158 ? -11.445 -7.922 21.300 1.00 60.53 158 LYS A CA 1
ATOM 1246 C C . LYS A 1 158 ? -11.314 -7.698 19.785 1.00 60.53 158 LYS A C 1
ATOM 1248 O O . LYS A 1 158 ? -10.524 -6.848 19.369 1.00 60.53 158 LYS A O 1
ATOM 1253 N N . HIS A 1 159 ? -12.113 -8.416 18.990 1.00 72.38 159 HIS A N 1
ATOM 1254 C CA . HIS A 1 159 ? -12.084 -8.425 17.515 1.00 72.38 159 HIS A CA 1
ATOM 1255 C C . HIS A 1 159 ? -11.990 -7.012 16.903 1.00 72.38 159 HIS A C 1
ATOM 1257 O O . HIS A 1 159 ? -11.200 -6.773 15.996 1.00 72.38 159 HIS A O 1
ATOM 1263 N N . LEU A 1 160 ? -12.698 -6.045 17.498 1.00 76.19 160 LEU A N 1
ATOM 1264 C CA . LEU A 1 160 ? -12.732 -4.642 17.084 1.00 76.19 160 LEU A CA 1
ATOM 1265 C C . LEU A 1 160 ? -11.363 -3.939 17.103 1.00 76.19 160 LEU A C 1
ATOM 1267 O O . LEU A 1 160 ? -10.997 -3.259 16.147 1.00 76.19 160 LEU A O 1
ATOM 1271 N N . ARG A 1 161 ? -10.574 -4.121 18.172 1.00 77.19 161 ARG A N 1
ATOM 1272 C CA . ARG A 1 161 ? -9.252 -3.482 18.312 1.00 77.19 161 ARG A CA 1
ATOM 1273 C C . ARG A 1 161 ? -8.264 -4.034 17.289 1.00 77.19 161 ARG A C 1
ATOM 1275 O O . ARG A 1 161 ? -7.440 -3.281 16.775 1.00 77.19 161 ARG A O 1
ATOM 1282 N N . LYS A 1 162 ? -8.351 -5.338 17.002 1.00 76.69 162 LYS A N 1
ATOM 1283 C CA . LYS A 1 162 ? -7.505 -5.987 15.995 1.00 76.69 162 LYS A CA 1
ATOM 1284 C C . LYS A 1 162 ? -7.824 -5.460 14.598 1.00 76.69 162 LYS A C 1
ATOM 1286 O O . LYS A 1 162 ? -6.913 -5.024 13.903 1.00 76.69 162 LYS A O 1
ATOM 1291 N N . SER A 1 163 ? -9.109 -5.425 14.235 1.00 79.19 163 SER A N 1
ATOM 1292 C CA . SER A 1 163 ? -9.568 -4.909 12.941 1.00 79.19 163 SER A CA 1
ATOM 1293 C C . SER A 1 163 ? -9.188 -3.443 12.739 1.00 79.19 163 SER A C 1
ATOM 1295 O O . SER A 1 163 ? -8.658 -3.097 11.688 1.00 79.19 163 SER A O 1
ATOM 1297 N N . PHE A 1 164 ? -9.369 -2.598 13.760 1.00 81.38 164 PHE A N 1
ATOM 1298 C CA . PHE A 1 164 ? -8.982 -1.190 13.682 1.00 81.38 164 PHE A CA 1
ATOM 1299 C C . PHE A 1 164 ? -7.472 -1.010 13.486 1.00 81.38 164 PHE A C 1
ATOM 1301 O O . PHE A 1 164 ? -7.056 -0.274 12.599 1.00 81.38 164 PHE A O 1
ATOM 1308 N N . ARG A 1 165 ? -6.638 -1.712 14.271 1.00 80.94 165 ARG A N 1
ATOM 1309 C CA . ARG A 1 165 ? -5.173 -1.619 14.142 1.00 80.94 165 ARG A CA 1
ATOM 1310 C C . ARG A 1 165 ? -4.699 -2.054 12.757 1.00 80.94 165 ARG A C 1
ATOM 1312 O O . ARG A 1 165 ? -3.842 -1.396 12.182 1.00 80.94 165 ARG A O 1
ATOM 1319 N N . LEU A 1 166 ? -5.257 -3.142 12.227 1.00 82.12 166 LEU A N 1
ATOM 1320 C CA . LEU A 1 166 ? -4.932 -3.643 10.894 1.00 82.12 166 LEU A CA 1
ATOM 1321 C C . LEU A 1 166 ? -5.298 -2.620 9.805 1.00 82.12 166 LEU A C 1
ATOM 1323 O O . LEU A 1 166 ? -4.452 -2.295 8.978 1.00 82.12 166 LEU A O 1
ATOM 1327 N N . LEU A 1 167 ? -6.517 -2.073 9.844 1.00 83.38 167 LEU A N 1
ATOM 1328 C CA . LEU A 1 167 ? -6.983 -1.060 8.888 1.00 83.38 167 LEU A CA 1
ATOM 1329 C C . LEU A 1 167 ? -6.149 0.219 8.938 1.00 83.38 167 LEU A C 1
ATOM 1331 O O . LEU A 1 167 ? -5.780 0.767 7.904 1.00 83.38 167 LEU A O 1
ATOM 1335 N N . ALA A 1 168 ? -5.833 0.683 10.140 1.00 82.69 168 ALA A N 1
ATOM 1336 C CA . ALA A 1 168 ? -5.108 1.926 10.314 1.00 82.69 168 ALA A CA 1
ATOM 1337 C C . ALA A 1 168 ? -3.623 1.772 9.922 1.00 82.69 168 ALA A C 1
ATOM 1339 O O . ALA A 1 168 ? -3.043 2.681 9.331 1.00 82.69 168 ALA A O 1
ATOM 1340 N N . CYS A 1 169 ? -3.019 0.597 10.149 1.00 84.19 169 CYS A N 1
ATOM 1341 C CA . CYS A 1 169 ? -1.702 0.272 9.593 1.00 84.19 169 CYS A CA 1
ATOM 1342 C C . CYS A 1 169 ? -1.711 0.226 8.062 1.00 84.19 169 CYS A C 1
ATOM 1344 O O . CYS A 1 169 ? -0.806 0.771 7.438 1.00 84.19 169 CYS A O 1
ATOM 1346 N N . PHE A 1 170 ? -2.750 -0.361 7.463 1.00 84.38 170 PHE A N 1
ATOM 1347 C CA . PHE A 1 170 ? -2.881 -0.423 6.009 1.00 84.38 170 PHE A CA 1
ATOM 1348 C C . PHE A 1 170 ? -2.961 0.990 5.424 1.00 84.38 170 PHE A C 1
ATOM 1350 O O . PHE A 1 170 ? -2.187 1.354 4.548 1.00 84.38 170 PHE A O 1
ATOM 1357 N N . GLN A 1 171 ? -3.803 1.843 6.010 1.00 83.56 171 GLN A N 1
ATOM 1358 C CA . GLN A 1 171 ? -3.901 3.250 5.632 1.00 83.56 171 GLN A CA 1
ATOM 1359 C C . GLN A 1 171 ? -2.570 4.008 5.790 1.00 83.56 171 GLN A C 1
ATOM 1361 O O . GLN A 1 171 ? -2.225 4.812 4.924 1.00 83.56 171 GLN A O 1
ATOM 1366 N N . LYS A 1 172 ? -1.826 3.778 6.882 1.00 82.31 172 LYS A N 1
ATOM 1367 C CA . LYS A 1 172 ? -0.519 4.414 7.124 1.00 82.31 172 LYS A CA 1
ATOM 1368 C C . LYS A 1 172 ? 0.462 4.084 6.002 1.00 82.31 172 LYS A C 1
ATOM 1370 O O . LYS A 1 172 ? 1.095 4.998 5.475 1.00 82.31 172 LYS A O 1
ATOM 1375 N N . ASP A 1 173 ? 0.584 2.815 5.636 1.00 79.25 173 ASP A N 1
ATOM 1376 C CA . ASP A 1 173 ? 1.577 2.365 4.659 1.00 79.25 173 ASP A CA 1
ATOM 1377 C C . ASP A 1 173 ? 1.275 2.872 3.252 1.00 79.25 173 ASP A C 1
ATOM 1379 O O . ASP A 1 173 ? 2.155 3.452 2.614 1.00 79.25 173 ASP A O 1
ATOM 1383 N N . GLU A 1 174 ? 0.013 2.787 2.832 1.00 74.31 174 GLU A N 1
ATOM 1384 C CA . GLU A 1 174 ? -0.481 3.384 1.586 1.00 74.31 174 GLU A CA 1
ATOM 1385 C C . GLU A 1 174 ? -0.190 4.888 1.527 1.00 74.31 174 GLU A C 1
ATOM 1387 O O . GLU A 1 174 ? 0.235 5.431 0.510 1.00 74.31 174 GLU A O 1
ATOM 1392 N N . ALA A 1 175 ? -0.421 5.595 2.637 1.00 63.78 175 ALA A N 1
ATOM 1393 C CA . ALA A 1 175 ? -0.294 7.044 2.692 1.00 63.78 175 ALA A CA 1
ATOM 1394 C C . ALA A 1 175 ? 1.148 7.540 2.821 1.00 63.78 175 ALA A C 1
ATOM 1396 O O . ALA A 1 175 ? 1.382 8.724 2.580 1.00 63.78 175 ALA A O 1
ATOM 1397 N N . THR A 1 176 ? 2.101 6.709 3.253 1.00 62.94 176 THR A N 1
ATOM 1398 C CA . THR A 1 176 ? 3.447 7.181 3.636 1.00 62.94 176 THR A CA 1
ATOM 1399 C C . THR A 1 176 ? 4.589 6.425 2.983 1.00 62.94 176 THR A C 1
ATOM 1401 O O . THR A 1 176 ? 5.590 7.056 2.658 1.00 62.94 176 THR A O 1
ATOM 1404 N N . ARG A 1 177 ? 4.442 5.120 2.745 1.00 65.56 177 ARG A N 1
ATOM 1405 C CA . ARG A 1 177 ? 5.541 4.255 2.305 1.00 65.56 177 ARG A CA 1
ATOM 1406 C C . ARG A 1 177 ? 5.485 3.904 0.822 1.00 65.56 177 ARG A C 1
ATOM 1408 O O . ARG A 1 177 ? 6.518 3.569 0.260 1.00 65.56 177 ARG A O 1
ATOM 1415 N N . TRP A 1 178 ? 4.321 4.006 0.180 1.00 64.69 178 TRP A N 1
ATOM 1416 C CA . TRP A 1 178 ? 4.157 3.691 -1.252 1.00 64.69 178 TRP A CA 1
ATOM 1417 C C . TRP A 1 178 ? 4.203 4.917 -2.167 1.00 64.69 178 TRP A C 1
ATOM 1419 O O . TRP A 1 178 ? 4.061 4.793 -3.374 1.00 64.69 178 TRP A O 1
ATOM 1429 N N . LYS A 1 179 ? 4.472 6.102 -1.604 1.00 57.31 179 LYS A N 1
ATOM 1430 C CA . LYS A 1 179 ? 4.727 7.341 -2.359 1.00 57.31 179 LYS A CA 1
ATOM 1431 C C . LYS A 1 179 ? 5.864 7.278 -3.396 1.00 57.31 179 LYS A C 1
ATOM 1433 O O . LYS A 1 179 ? 5.823 8.107 -4.301 1.00 57.31 179 LYS A O 1
ATOM 1438 N N . PRO A 1 180 ? 6.897 6.420 -3.257 1.00 49.25 180 PRO A N 1
ATOM 1439 C CA . PRO A 1 180 ? 7.953 6.309 -4.264 1.00 49.25 180 PRO A CA 1
ATOM 1440 C C . PRO A 1 180 ? 7.545 5.551 -5.535 1.00 49.25 180 PRO A C 1
ATOM 1442 O O . PRO A 1 180 ? 8.323 5.567 -6.487 1.00 49.25 180 PRO A O 1
ATOM 1445 N N . ILE A 1 181 ? 6.393 4.866 -5.530 1.00 54.50 181 ILE A N 1
ATOM 1446 C CA . ILE A 1 181 ? 5.833 4.149 -6.685 1.00 54.50 181 ILE A CA 1
ATOM 1447 C C . ILE A 1 181 ? 4.991 5.122 -7.496 1.00 54.50 181 ILE A C 1
ATOM 1449 O O . ILE A 1 181 ? 5.279 5.222 -8.705 1.00 54.50 181 ILE A O 1
#

Solvent-accessible surface area (backbone atoms only — not comparable to full-atom values): 10697 Å² total; per-residue (Å²): 109,71,68,58,51,52,52,50,52,51,53,51,51,52,49,50,52,56,48,50,52,50,53,48,53,51,44,35,53,50,50,52,51,50,38,52,49,34,52,50,51,44,50,61,51,59,72,71,44,53,74,69,54,48,63,54,51,67,68,49,58,92,72,58,85,44,76,60,72,80,55,87,63,67,88,46,72,72,50,48,71,70,50,52,72,65,57,52,47,50,47,50,43,54,51,49,57,60,40,58,71,59,35,60,72,40,96,59,44,64,66,53,40,52,50,48,52,54,44,45,51,53,46,49,54,54,46,57,71,60,49,87,79,61,82,80,82,84,77,84,79,84,82,76,78,82,72,60,73,56,61,68,71,67,59,80,71,62,71,66,62,54,49,50,53,54,43,53,40,50,34,47,42,49,75,62,68,51,73,89,88

Mean predicted aligned error: 10.81 Å

Secondary structure (DSSP, 8-state):
-HHHHHHHHHHHHHHHHHHHHHHHHHHHHHHHHHHHHHHHHHHHHHHTS-HHHHHHHTTTGGG---GGGGS----SHHHHHHS-HHHHHHHHHHHHHHHHTGGGGSSSHHHHHHHHHHHHHHHHHHHHHHHTTS----SSSSS---THHHHHHS--S-HHHHHHHHHHHHHHHHHHTSTT-

pLDDT: mean 73.07, std 14.93, range [38.47, 91.38]